Protein AF-A0A9P8T906-F1 (afdb_monomer_lite)

Sequence (192 aa):
MSSTDSYGRRTWDEAEYAERARRRQQQTNETADPSAKKNVRKFFESRREQLEKVDKFNSVTFVGSMNFKEASFFCDVCNRRFKDDLKFVEHLNSKEHLVNSGFSHESELQREVTLDQVKERLKQLKAKLDKPQENAPEVDFATGVQQMREKYEQEKQKKKAKKRKRQERQDPDVDEEDAEIKKLMGFGSFKK

Organism: NCBI:txid460523

Radius of gyration: 33.73 Å; chains: 1; bounding box: 72×44×91 Å

Structure (mmCIF, N/CA/C/O backbone):
data_AF-A0A9P8T906-F1
#
_entry.id   AF-A0A9P8T906-F1
#
loop_
_atom_site.group_PDB
_atom_site.id
_atom_site.type_symbol
_atom_site.label_atom_id
_atom_site.label_alt_id
_atom_site.label_comp_id
_atom_site.label_asym_id
_atom_site.label_entity_id
_atom_site.label_seq_id
_atom_site.pdbx_PDB_ins_code
_atom_site.Cartn_x
_atom_site.Cartn_y
_atom_site.Cartn_z
_atom_site.occupancy
_atom_site.B_iso_or_equiv
_atom_site.auth_seq_id
_atom_site.auth_comp_id
_atom_site.auth_asym_id
_atom_site.auth_atom_id
_atom_site.pdbx_PDB_model_num
ATOM 1 N N . MET A 1 1 ? 32.320 -29.496 -19.213 1.00 56.78 1 MET A N 1
ATOM 2 C CA . MET A 1 1 ? 33.424 -29.775 -18.253 1.00 56.78 1 MET A CA 1
ATOM 3 C C . MET A 1 1 ? 34.286 -28.528 -18.229 1.00 56.78 1 MET A C 1
ATOM 5 O O . MET A 1 1 ? 34.851 -28.202 -19.262 1.00 56.78 1 MET A O 1
ATOM 9 N N . SER A 1 2 ? 34.363 -27.812 -17.101 1.00 67.19 2 SER A N 1
ATOM 10 C CA . SER A 1 2 ? 35.109 -26.546 -17.022 1.00 67.19 2 SER A CA 1
ATOM 11 C C . SER A 1 2 ? 36.580 -26.753 -17.393 1.00 67.19 2 SER A C 1
ATOM 13 O O . SER A 1 2 ? 37.275 -27.505 -16.701 1.00 67.19 2 SER A O 1
ATOM 15 N N . SER A 1 3 ? 37.049 -26.102 -18.459 1.00 74.06 3 SER A N 1
ATOM 16 C CA . SER A 1 3 ? 38.470 -26.096 -18.805 1.00 74.06 3 SER A CA 1
ATOM 17 C C . SER A 1 3 ? 39.261 -25.268 -17.791 1.00 74.06 3 SER A C 1
ATOM 19 O O . SER A 1 3 ? 38.717 -24.400 -17.107 1.00 74.06 3 SER A O 1
ATOM 21 N N . THR A 1 4 ? 40.550 -25.547 -17.658 1.00 78.62 4 THR A N 1
ATOM 22 C CA . THR A 1 4 ? 41.442 -24.787 -16.778 1.00 78.62 4 THR A CA 1
ATOM 23 C C . THR A 1 4 ? 42.329 -23.908 -17.653 1.00 78.62 4 THR A C 1
ATOM 25 O O . THR A 1 4 ? 42.935 -24.412 -18.594 1.00 78.62 4 THR A O 1
ATOM 28 N N . ASP A 1 5 ? 42.380 -22.610 -17.364 1.00 78.69 5 ASP A N 1
ATOM 29 C CA . ASP A 1 5 ? 43.242 -21.642 -18.050 1.00 78.69 5 ASP A CA 1
ATOM 30 C C . ASP A 1 5 ? 44.733 -21.944 -17.794 1.00 78.69 5 ASP A C 1
ATOM 32 O O . ASP A 1 5 ? 45.074 -22.625 -16.821 1.00 78.69 5 ASP A O 1
ATOM 36 N N . SER A 1 6 ? 45.639 -21.380 -18.600 1.00 77.94 6 SER A N 1
ATOM 37 C CA . SER A 1 6 ? 47.102 -21.520 -18.461 1.00 77.94 6 SER A CA 1
ATOM 38 C C . SER A 1 6 ? 47.637 -21.142 -17.070 1.00 77.94 6 SER A C 1
ATOM 40 O O . SER A 1 6 ? 48.726 -21.567 -16.694 1.00 77.94 6 SER A O 1
ATOM 42 N N . TYR A 1 7 ? 46.864 -20.386 -16.286 1.00 79.88 7 TYR A N 1
ATOM 43 C CA . TYR A 1 7 ? 47.168 -19.990 -14.907 1.00 79.88 7 TYR A CA 1
ATOM 44 C C . TYR A 1 7 ? 46.501 -20.868 -13.829 1.00 79.88 7 TYR A C 1
ATOM 46 O O . TYR A 1 7 ? 46.450 -20.476 -12.663 1.00 79.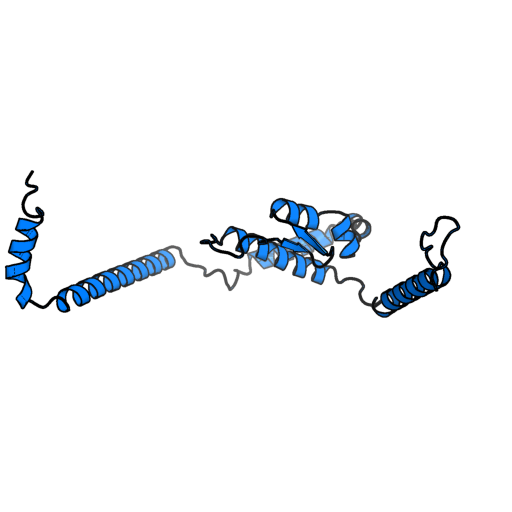88 7 TYR A O 1
ATOM 54 N N . GLY A 1 8 ? 45.941 -22.030 -14.184 1.00 80.75 8 GLY A N 1
ATOM 55 C CA . GLY A 1 8 ? 45.329 -22.957 -13.223 1.00 80.75 8 GLY A CA 1
ATOM 56 C C . GLY A 1 8 ? 43.941 -22.533 -12.719 1.00 80.75 8 GLY A C 1
ATOM 57 O O . GLY A 1 8 ? 43.409 -23.132 -11.783 1.00 80.75 8 GLY A O 1
ATOM 58 N N . ARG A 1 9 ? 43.334 -21.499 -13.313 1.00 85.31 9 ARG A N 1
ATOM 59 C CA . ARG A 1 9 ? 41.997 -21.009 -12.945 1.00 85.31 9 ARG A CA 1
ATOM 60 C C . ARG A 1 9 ? 40.933 -21.761 -13.737 1.00 85.31 9 ARG A C 1
ATOM 62 O O . ARG A 1 9 ? 41.060 -21.911 -14.947 1.00 85.31 9 ARG A O 1
ATOM 69 N N . ARG A 1 10 ? 39.867 -22.209 -13.069 1.00 82.12 10 ARG A N 1
ATOM 70 C CA . ARG A 1 10 ? 38.703 -22.792 -13.752 1.00 82.12 10 ARG A CA 1
ATOM 71 C C . ARG A 1 10 ? 38.020 -21.716 -14.591 1.00 82.12 10 ARG A C 1
ATOM 73 O O . ARG A 1 10 ? 37.634 -20.681 -14.047 1.00 82.12 10 ARG A O 1
ATOM 80 N N . THR A 1 11 ? 37.867 -21.967 -15.884 1.00 81.50 11 THR A N 1
ATOM 81 C CA . THR A 1 11 ? 37.081 -21.119 -16.777 1.00 81.50 11 THR A CA 1
ATOM 82 C C . THR A 1 11 ? 35.639 -21.607 -16.811 1.00 81.50 11 THR A C 1
ATOM 84 O O . THR A 1 11 ? 35.341 -22.789 -16.608 1.00 81.50 11 THR A O 1
ATOM 87 N N . TRP A 1 12 ? 34.720 -20.668 -17.005 1.00 82.00 12 TRP A N 1
ATOM 88 C CA . TRP A 1 12 ? 33.304 -20.980 -17.150 1.00 82.00 12 TRP A CA 1
ATOM 89 C C . TRP A 1 12 ? 33.077 -21.690 -18.488 1.00 82.00 12 TRP A C 1
ATOM 91 O O . TRP A 1 12 ? 33.660 -21.310 -19.499 1.00 82.00 12 TRP A O 1
ATOM 101 N N . ASP A 1 13 ? 32.242 -22.727 -18.484 1.00 85.50 13 ASP A N 1
ATOM 102 C CA . ASP A 1 13 ? 31.867 -23.464 -19.693 1.00 85.50 13 ASP A CA 1
ATOM 103 C C . ASP A 1 13 ? 30.714 -22.727 -20.395 1.00 85.50 13 ASP A C 1
ATOM 105 O O . ASP A 1 13 ? 29.555 -22.824 -19.990 1.00 85.50 13 ASP A O 1
ATOM 109 N N . GLU A 1 14 ? 31.026 -21.917 -21.407 1.00 83.19 14 GLU A N 1
ATOM 110 C CA . GLU A 1 14 ? 30.053 -21.028 -22.060 1.00 83.19 14 GLU A CA 1
ATOM 111 C C . GLU A 1 14 ? 28.824 -21.773 -22.601 1.00 83.19 14 GLU A C 1
ATOM 113 O O . GLU A 1 14 ? 27.707 -21.254 -22.520 1.00 83.19 14 GLU A O 1
ATOM 118 N N . ALA A 1 15 ? 29.000 -23.005 -23.089 1.00 86.38 15 ALA A N 1
ATOM 119 C CA . ALA A 1 15 ? 27.919 -23.816 -23.642 1.00 86.38 15 ALA A CA 1
ATOM 120 C C . ALA A 1 15 ? 26.927 -24.261 -22.555 1.00 86.38 15 ALA A C 1
ATOM 122 O O . ALA A 1 15 ? 25.715 -24.091 -22.712 1.00 86.38 15 ALA A O 1
ATOM 123 N N . GLU A 1 16 ? 27.434 -24.748 -21.419 1.00 87.00 16 GLU A N 1
ATOM 124 C CA . GLU A 1 16 ? 26.607 -25.158 -20.278 1.00 87.00 16 GLU A CA 1
ATOM 125 C C . GLU A 1 16 ? 25.825 -23.964 -19.704 1.00 87.00 16 GLU A C 1
ATOM 127 O O . GLU A 1 16 ? 24.635 -24.064 -19.386 1.00 87.00 16 GLU A O 1
ATOM 132 N N . TYR A 1 17 ? 26.468 -22.796 -19.605 1.00 84.69 17 TYR A N 1
ATOM 133 C CA . TYR A 1 17 ? 25.820 -21.586 -19.099 1.00 84.69 17 TYR A CA 1
ATOM 134 C C . TYR A 1 17 ? 24.792 -21.016 -20.076 1.00 84.69 17 TYR A C 1
ATOM 136 O O . TYR A 1 17 ? 23.729 -20.572 -19.630 1.00 84.69 17 TYR A O 1
ATOM 144 N N . ALA A 1 18 ? 25.053 -21.076 -21.384 1.00 89.50 18 ALA A N 1
ATOM 145 C CA . ALA A 1 18 ? 24.088 -20.691 -22.409 1.00 89.50 18 ALA A CA 1
ATOM 146 C C . ALA A 1 18 ? 22.846 -21.595 -22.380 1.00 89.50 18 ALA A C 1
ATOM 148 O O . ALA A 1 18 ? 21.715 -21.102 -22.422 1.00 89.50 18 ALA A O 1
ATOM 149 N N . GLU A 1 19 ? 23.027 -22.908 -22.235 1.00 89.62 19 G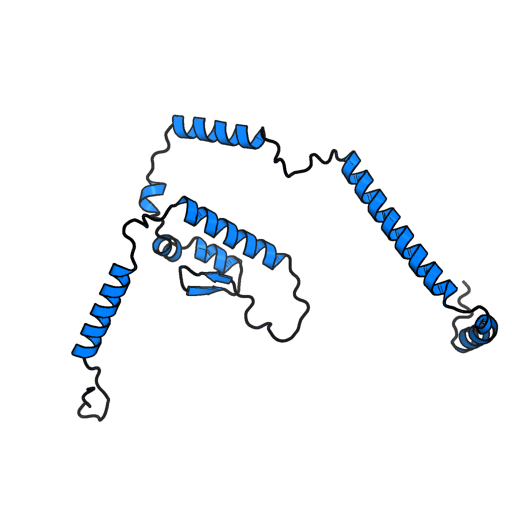LU A N 1
ATOM 150 C CA . GLU A 1 19 ? 21.922 -23.864 -22.145 1.00 89.62 19 GLU A CA 1
ATOM 151 C C . GLU A 1 19 ? 21.128 -23.694 -20.842 1.00 89.62 19 GLU A C 1
ATOM 153 O O . GLU A 1 19 ? 19.895 -23.637 -20.846 1.00 89.62 19 GLU A O 1
ATOM 158 N N . ARG A 1 20 ? 21.820 -23.477 -19.718 1.00 89.12 20 ARG A N 1
ATOM 159 C CA . ARG A 1 20 ? 21.186 -23.164 -18.432 1.00 89.12 20 ARG A CA 1
ATOM 160 C C . ARG A 1 20 ? 20.414 -21.844 -18.470 1.00 89.12 20 ARG A C 1
ATOM 162 O O . ARG A 1 20 ? 19.369 -21.742 -17.825 1.00 89.12 20 ARG A O 1
ATOM 169 N N . ALA A 1 21 ? 20.897 -20.843 -19.205 1.00 88.50 21 ALA A N 1
ATOM 170 C CA . ALA A 1 21 ? 20.190 -19.581 -19.410 1.00 88.50 21 ALA A CA 1
ATOM 171 C C . ALA A 1 21 ? 18.922 -19.778 -20.257 1.00 88.50 21 ALA A C 1
ATOM 173 O O . ALA A 1 21 ? 17.854 -19.312 -19.857 1.00 88.50 21 ALA A O 1
ATOM 174 N N . ARG A 1 22 ? 19.006 -20.539 -21.358 1.00 90.31 22 ARG A N 1
ATOM 175 C CA . ARG A 1 22 ? 17.846 -20.906 -22.192 1.00 90.31 22 ARG A CA 1
ATOM 176 C C . ARG A 1 22 ? 16.792 -21.676 -21.400 1.00 90.31 22 ARG A C 1
ATOM 178 O O . ARG A 1 22 ? 15.614 -21.345 -21.480 1.00 90.31 22 ARG A O 1
ATOM 185 N N . ARG A 1 23 ? 17.210 -22.635 -20.568 1.00 89.25 23 ARG A N 1
ATOM 186 C CA . ARG A 1 23 ? 16.302 -23.403 -19.704 1.00 89.25 23 ARG A CA 1
ATOM 187 C C . ARG A 1 23 ? 15.573 -22.514 -18.695 1.00 89.25 23 ARG A C 1
ATOM 189 O O . ARG A 1 23 ? 14.377 -22.689 -18.494 1.00 89.25 23 ARG A O 1
ATOM 196 N N . ARG A 1 24 ? 16.260 -21.535 -18.088 1.00 85.62 24 ARG A N 1
ATOM 197 C CA . ARG A 1 24 ? 15.603 -20.547 -17.211 1.00 85.62 24 ARG A CA 1
ATOM 198 C C . ARG A 1 24 ? 14.590 -19.703 -17.980 1.00 85.62 24 ARG A C 1
ATOM 200 O O . ARG A 1 24 ? 13.492 -19.518 -17.479 1.00 85.62 24 ARG A O 1
ATOM 207 N N . GLN A 1 25 ? 14.937 -19.236 -19.181 1.00 81.44 25 GLN A N 1
ATOM 208 C CA . GLN A 1 25 ? 14.026 -18.445 -20.017 1.00 81.44 25 GLN A CA 1
ATOM 209 C C . GLN A 1 25 ? 12.771 -19.231 -20.418 1.00 81.44 25 GLN A C 1
ATOM 211 O O . GLN A 1 25 ? 11.666 -18.698 -20.358 1.00 81.44 25 GLN A O 1
ATOM 216 N N . GLN A 1 26 ? 12.922 -20.504 -20.783 1.00 83.88 26 GLN A N 1
ATOM 217 C CA . GLN A 1 26 ? 11.792 -21.384 -21.087 1.00 83.88 26 GLN A CA 1
ATOM 218 C C . GLN A 1 26 ? 10.896 -21.577 -19.861 1.00 83.88 26 GLN A C 1
ATOM 220 O O . GLN A 1 26 ? 9.707 -21.301 -19.946 1.00 83.88 26 GLN A O 1
ATOM 225 N N . GLN A 1 27 ? 11.468 -21.895 -18.695 1.00 79.94 27 GLN A N 1
ATOM 226 C CA . GLN A 1 27 ? 10.701 -22.036 -17.450 1.00 79.94 27 GLN A CA 1
ATOM 227 C C . GLN A 1 27 ? 9.974 -20.748 -17.044 1.00 79.94 27 GLN A C 1
ATOM 229 O O . GLN A 1 27 ? 8.845 -20.801 -16.559 1.00 79.94 27 GLN A O 1
ATOM 234 N N . THR A 1 28 ? 10.583 -19.577 -17.251 1.00 72.94 28 THR A N 1
ATOM 235 C CA . THR A 1 28 ? 9.912 -18.298 -16.981 1.00 72.94 28 THR A CA 1
ATOM 236 C C . THR A 1 28 ? 8.787 -18.018 -17.969 1.00 72.94 28 THR A C 1
ATOM 238 O O . THR A 1 28 ? 7.774 -17.465 -17.567 1.00 72.94 28 THR A O 1
ATOM 241 N N . ASN A 1 29 ? 8.930 -18.417 -19.235 1.00 71.00 29 ASN A N 1
ATOM 242 C CA . ASN A 1 29 ? 7.883 -18.246 -20.244 1.00 71.00 29 ASN A CA 1
ATOM 243 C C . ASN A 1 29 ? 6.727 -19.238 -20.049 1.00 71.00 29 ASN A C 1
ATOM 245 O O . ASN A 1 29 ? 5.581 -18.880 -20.283 1.00 71.00 29 ASN A O 1
ATOM 249 N N . GLU A 1 30 ? 7.017 -20.459 -19.594 1.00 70.44 30 GLU A N 1
ATOM 250 C CA . GLU A 1 30 ? 6.021 -21.499 -19.304 1.00 70.44 30 GLU A CA 1
ATOM 251 C C . GLU A 1 30 ? 5.212 -21.204 -18.036 1.00 70.44 30 GLU A C 1
ATOM 253 O O . GLU A 1 30 ? 4.024 -21.499 -17.980 1.00 70.44 30 GLU A O 1
ATOM 258 N N . THR A 1 31 ? 5.838 -20.607 -17.018 1.00 62.88 31 THR A N 1
ATOM 259 C CA . THR A 1 31 ? 5.149 -20.192 -15.781 1.00 62.88 31 THR A CA 1
ATOM 260 C C . THR A 1 31 ? 4.500 -18.810 -15.886 1.00 62.88 31 THR A C 1
ATOM 262 O O . THR A 1 31 ? 3.668 -18.453 -15.050 1.00 62.88 31 THR A O 1
ATOM 265 N N . ALA A 1 32 ? 4.854 -18.017 -16.899 1.00 58.88 32 ALA A N 1
ATOM 266 C CA . ALA A 1 32 ? 4.215 -16.740 -17.175 1.00 58.88 32 ALA A CA 1
ATOM 267 C C . ALA A 1 32 ? 2.874 -16.963 -17.883 1.00 58.88 32 ALA A C 1
ATOM 269 O O . ALA A 1 32 ? 2.790 -16.927 -19.108 1.00 58.88 32 ALA A O 1
ATOM 270 N N . ASP A 1 33 ? 1.805 -17.140 -17.105 1.00 53.91 33 ASP A N 1
ATOM 271 C CA . ASP A 1 33 ? 0.438 -17.130 -17.625 1.00 53.91 33 ASP A CA 1
ATOM 272 C C . ASP A 1 33 ? 0.170 -15.828 -18.414 1.00 53.91 33 ASP A C 1
ATOM 274 O O . ASP A 1 33 ? 0.099 -14.747 -17.818 1.00 53.91 33 ASP A O 1
ATOM 278 N N . PRO A 1 34 ? -0.072 -15.877 -19.739 1.00 52.88 34 PRO A N 1
ATOM 279 C CA . PRO A 1 34 ? -0.371 -14.680 -20.533 1.00 52.88 34 PRO A CA 1
ATOM 280 C C . PRO A 1 34 ? -1.744 -14.073 -20.183 1.00 52.88 34 PRO A C 1
ATOM 282 O O . PRO A 1 34 ? -2.038 -12.924 -20.525 1.00 52.88 34 PRO A O 1
ATOM 285 N N . SER A 1 35 ? -2.591 -14.834 -19.475 1.00 48.12 35 SER A N 1
ATOM 286 C CA . SER A 1 35 ? -3.867 -14.382 -18.906 1.00 48.12 35 SER A CA 1
ATOM 287 C C . SER A 1 35 ? -3.703 -13.659 -17.564 1.00 48.12 35 SER A C 1
ATOM 289 O O . SER A 1 35 ? -4.607 -12.930 -17.148 1.00 48.12 35 SER A O 1
ATOM 291 N N . ALA A 1 36 ? -2.525 -13.726 -16.932 1.00 53.59 36 ALA A N 1
ATOM 292 C CA . ALA A 1 36 ? -2.160 -12.862 -15.815 1.00 53.59 36 ALA A CA 1
ATOM 293 C C . ALA A 1 36 ? -1.867 -11.430 -16.299 1.00 53.59 36 ALA A C 1
ATOM 295 O O . ALA A 1 36 ? -0.895 -10.797 -15.890 1.00 53.59 36 ALA A O 1
ATOM 296 N N . LYS A 1 37 ? -2.747 -10.872 -17.143 1.00 52.03 37 LYS A N 1
ATOM 297 C CA . LYS A 1 37 ? -3.000 -9.434 -17.191 1.00 52.03 37 LYS A CA 1
ATOM 298 C C . LYS A 1 37 ? -3.401 -9.055 -15.775 1.00 52.03 37 LYS A C 1
ATOM 300 O O . LYS A 1 37 ? -4.530 -9.274 -15.342 1.00 52.03 37 LYS A O 1
ATOM 305 N N . LYS A 1 38 ? -2.383 -8.648 -15.023 1.00 56.84 38 LYS A N 1
ATOM 306 C CA . LYS A 1 38 ? -2.383 -8.465 -13.579 1.00 56.84 38 LYS A CA 1
ATOM 307 C C . LYS A 1 38 ? -3.623 -7.679 -13.200 1.00 56.84 38 LYS A C 1
ATOM 309 O O . LYS A 1 38 ? -3.777 -6.516 -13.560 1.00 56.84 38 LYS A O 1
ATOM 314 N N . ASN A 1 39 ? -4.551 -8.365 -12.537 1.00 60.62 39 ASN A N 1
ATOM 315 C CA . ASN A 1 39 ? -5.777 -7.755 -12.062 1.00 60.62 39 ASN A CA 1
ATOM 316 C C . ASN A 1 39 ? -5.370 -6.624 -11.120 1.00 60.62 39 ASN A C 1
ATOM 318 O O . ASN A 1 39 ? -4.974 -6.877 -9.986 1.00 60.62 39 ASN A O 1
ATOM 322 N N . VAL A 1 40 ? -5.474 -5.384 -11.592 1.00 64.94 40 VAL A N 1
ATOM 323 C CA . VAL A 1 40 ? -5.142 -4.173 -10.831 1.00 64.94 40 VAL A CA 1
ATOM 324 C C . VAL A 1 40 ? -5.849 -4.181 -9.467 1.00 64.94 40 VAL A C 1
ATOM 326 O O . VAL A 1 40 ? -5.282 -3.787 -8.453 1.00 64.94 40 VAL A O 1
ATOM 329 N N . ARG A 1 41 ? -7.059 -4.755 -9.413 1.00 67.62 41 ARG A N 1
ATOM 330 C CA . ARG A 1 41 ? -7.809 -4.999 -8.171 1.00 67.62 41 ARG A CA 1
ATOM 331 C C . ARG A 1 41 ? -7.075 -5.906 -7.179 1.00 67.62 41 ARG A C 1
ATOM 333 O O . ARG A 1 41 ? -6.948 -5.521 -6.024 1.00 67.62 41 ARG A O 1
ATOM 340 N N . LYS A 1 42 ? -6.533 -7.042 -7.633 1.00 72.19 42 LYS A N 1
ATOM 341 C CA . LYS A 1 42 ? -5.776 -7.974 -6.779 1.00 72.19 42 LYS A CA 1
ATOM 342 C C . LYS A 1 42 ? -4.509 -7.324 -6.221 1.00 72.19 42 LYS A C 1
ATOM 344 O O . LYS A 1 42 ? -4.180 -7.548 -5.065 1.00 72.19 42 LYS A O 1
ATOM 349 N N . PHE A 1 43 ? -3.838 -6.476 -7.009 1.00 77.25 43 PHE A N 1
ATOM 350 C CA . PHE A 1 43 ? -2.693 -5.695 -6.525 1.00 77.25 43 PHE A CA 1
ATOM 351 C C . PHE A 1 43 ? -3.090 -4.720 -5.405 1.00 77.25 43 PHE A C 1
ATOM 353 O O . PHE A 1 43 ? -2.402 -4.616 -4.390 1.00 77.25 43 PHE A O 1
ATOM 360 N N . PHE A 1 44 ? -4.214 -4.014 -5.556 1.00 77.94 44 PHE A N 1
ATOM 361 C CA . PHE A 1 44 ? -4.700 -3.111 -4.512 1.00 77.94 44 PHE A CA 1
ATOM 362 C C . PHE A 1 44 ? -5.183 -3.850 -3.257 1.00 77.94 44 PHE A C 1
ATOM 364 O O . PHE A 1 44 ? -5.004 -3.331 -2.157 1.00 77.94 44 PHE A O 1
ATOM 371 N N . GLU A 1 45 ? -5.758 -5.044 -3.396 1.00 81.50 45 GLU A N 1
ATOM 372 C CA . GLU A 1 45 ? -6.132 -5.912 -2.270 1.00 81.50 45 GLU A CA 1
ATOM 373 C C . GLU A 1 45 ? -4.893 -6.387 -1.502 1.00 81.50 45 GLU A C 1
ATOM 375 O O . GLU A 1 45 ? -4.780 -6.106 -0.309 1.00 81.50 45 GLU A O 1
ATOM 380 N N . SER A 1 46 ? -3.904 -6.973 -2.187 1.00 81.06 46 SER A N 1
ATOM 381 C CA . SER A 1 46 ? -2.659 -7.423 -1.547 1.00 81.06 46 SER A CA 1
ATOM 382 C C . SER A 1 46 ? -1.912 -6.275 -0.868 1.00 81.06 46 SER A C 1
ATOM 384 O O . SER A 1 46 ? -1.330 -6.437 0.203 1.00 81.06 46 SER A O 1
ATOM 386 N N . ARG A 1 47 ? -1.951 -5.080 -1.470 1.00 84.06 47 ARG A N 1
ATOM 387 C CA . ARG A 1 47 ? -1.343 -3.879 -0.897 1.00 84.06 47 ARG A CA 1
ATOM 388 C C . ARG A 1 47 ? -2.048 -3.424 0.382 1.00 84.06 47 ARG A C 1
ATOM 390 O O . ARG A 1 47 ? -1.372 -3.010 1.319 1.00 84.06 47 ARG A O 1
ATOM 397 N N . ARG A 1 48 ? -3.382 -3.488 0.439 1.00 85.75 48 ARG A N 1
ATOM 398 C CA . ARG A 1 48 ? -4.140 -3.158 1.659 1.00 85.75 48 ARG A CA 1
ATOM 399 C C . ARG A 1 48 ? -3.777 -4.098 2.797 1.00 85.75 48 ARG A C 1
ATOM 401 O O . ARG A 1 48 ? -3.467 -3.624 3.882 1.00 85.75 48 ARG A O 1
ATOM 408 N N . GLU A 1 49 ? -3.717 -5.397 2.526 1.00 86.06 49 GLU A N 1
ATOM 409 C CA . GLU A 1 49 ? -3.304 -6.388 3.523 1.00 86.06 49 GLU A CA 1
ATOM 410 C C . GLU A 1 49 ? -1.879 -6.142 4.034 1.00 86.06 49 GLU A C 1
ATOM 412 O O . GLU A 1 49 ? -1.608 -6.293 5.223 1.00 86.06 49 GLU A O 1
ATOM 417 N N . GLN A 1 50 ? -0.951 -5.756 3.153 1.00 83.88 50 GLN A N 1
ATOM 418 C CA . GLN A 1 50 ? 0.415 -5.407 3.552 1.00 83.88 50 GLN A CA 1
ATOM 419 C C . GLN A 1 50 ? 0.460 -4.169 4.453 1.00 83.88 50 GLN A C 1
ATOM 421 O O . GLN A 1 50 ? 1.202 -4.174 5.432 1.00 83.88 50 GLN A O 1
ATOM 426 N N . LEU A 1 51 ? -0.346 -3.143 4.171 1.00 85.62 51 LEU A N 1
ATOM 427 C CA . LEU A 1 51 ? -0.434 -1.947 5.015 1.00 85.62 51 LEU A CA 1
ATOM 428 C C . LEU A 1 51 ? -1.086 -2.247 6.372 1.00 85.62 51 LEU A C 1
ATOM 430 O O . LEU A 1 51 ? -0.561 -1.836 7.400 1.00 85.62 51 LEU A O 1
ATOM 434 N N . GLU A 1 52 ? -2.148 -3.054 6.409 1.00 85.94 52 GLU A N 1
ATOM 435 C CA . GLU A 1 52 ? -2.753 -3.484 7.676 1.00 85.94 52 GLU A CA 1
ATOM 436 C C . GLU A 1 52 ? -1.778 -4.275 8.557 1.00 85.94 52 GLU A C 1
ATOM 438 O O . GLU A 1 52 ? -1.854 -4.211 9.784 1.00 85.94 52 GLU A O 1
ATOM 443 N N . LYS A 1 53 ? -0.865 -5.049 7.953 1.00 82.50 53 LYS A N 1
ATOM 444 C CA . LYS A 1 53 ? 0.202 -5.728 8.701 1.00 82.50 53 LYS A CA 1
ATOM 445 C C . LYS A 1 53 ? 1.123 -4.700 9.359 1.00 82.50 53 LYS A C 1
ATOM 447 O O . LYS A 1 53 ? 1.389 -4.844 10.547 1.00 82.50 53 LYS A O 1
ATOM 452 N N . VAL A 1 54 ? 1.556 -3.669 8.628 1.00 84.00 54 VAL A N 1
ATOM 453 C CA . VAL A 1 54 ? 2.397 -2.574 9.156 1.00 84.00 54 VAL A CA 1
ATOM 454 C C . VAL A 1 54 ? 1.727 -1.892 10.355 1.00 84.00 54 VAL A C 1
ATOM 456 O O . VAL A 1 54 ? 2.339 -1.772 11.415 1.00 84.00 54 VAL A O 1
ATOM 459 N N . ASP A 1 55 ? 0.441 -1.556 10.249 1.00 83.62 55 ASP A N 1
ATOM 460 C CA . ASP A 1 55 ? -0.305 -0.925 11.348 1.00 83.62 55 ASP A CA 1
ATOM 461 C C . ASP A 1 55 ? -0.396 -1.827 12.589 1.00 83.62 55 ASP A C 1
ATOM 463 O O . ASP A 1 55 ? -0.205 -1.377 13.722 1.00 83.62 55 ASP A O 1
ATOM 467 N N . LYS A 1 56 ? -0.632 -3.131 12.387 1.00 80.25 56 LYS A N 1
ATOM 468 C CA . LYS A 1 56 ? -0.663 -4.116 13.479 1.00 80.25 56 LYS A CA 1
ATOM 469 C C . LYS A 1 56 ? 0.704 -4.252 14.149 1.00 80.25 56 LYS A C 1
ATOM 471 O O . LYS A 1 56 ? 0.753 -4.301 15.377 1.00 80.25 56 LYS A O 1
ATOM 476 N N . PHE A 1 57 ? 1.798 -4.268 13.386 1.00 74.88 57 PHE A N 1
ATOM 477 C CA . PHE A 1 57 ? 3.154 -4.367 13.938 1.00 74.88 57 PHE A CA 1
ATOM 478 C C . PHE A 1 57 ? 3.523 -3.168 14.822 1.00 74.88 57 PHE A C 1
ATOM 480 O O . PHE A 1 57 ? 4.132 -3.377 15.869 1.00 74.88 57 PHE A O 1
ATOM 487 N N . ASN A 1 58 ? 3.070 -1.953 14.493 1.00 70.12 58 ASN A N 1
ATOM 488 C CA . ASN A 1 58 ? 3.290 -0.764 15.330 1.00 70.12 58 ASN A CA 1
ATOM 489 C C . ASN A 1 58 ? 2.565 -0.813 16.685 1.00 70.12 58 ASN A C 1
ATOM 491 O O . ASN A 1 58 ? 3.004 -0.191 17.651 1.00 70.12 58 ASN A O 1
ATOM 495 N N . SER A 1 59 ? 1.460 -1.557 16.777 1.00 69.81 59 SER A N 1
ATOM 496 C CA . SER A 1 59 ? 0.673 -1.686 18.013 1.00 69.81 59 SER A CA 1
ATOM 497 C C . SER A 1 59 ? 1.210 -2.736 18.996 1.00 69.81 59 SER A C 1
ATOM 499 O O . SER A 1 59 ? 0.832 -2.735 20.169 1.00 69.81 59 SER A O 1
ATOM 501 N N . VAL A 1 60 ? 2.086 -3.639 18.543 1.00 67.44 60 VAL A N 1
ATOM 502 C CA . VAL A 1 60 ? 2.587 -4.755 19.352 1.00 67.44 60 VAL A CA 1
ATOM 503 C C . VAL A 1 60 ? 3.903 -4.359 20.016 1.00 67.44 60 VAL A C 1
ATOM 505 O O . VAL A 1 60 ? 4.950 -4.277 19.379 1.00 67.44 60 VAL A O 1
ATOM 508 N N . THR A 1 61 ? 3.871 -4.158 21.333 1.00 63.06 61 THR A N 1
ATOM 509 C CA . THR A 1 61 ? 5.087 -4.009 22.135 1.00 63.06 61 THR A CA 1
ATOM 510 C C . THR A 1 61 ? 5.693 -5.386 22.402 1.00 63.06 61 THR A C 1
ATOM 512 O O . THR A 1 61 ? 5.134 -6.221 23.114 1.00 63.06 61 THR A O 1
ATOM 515 N N . PHE A 1 62 ? 6.854 -5.655 21.808 1.00 62.91 62 PHE A N 1
ATOM 516 C CA . PHE A 1 62 ? 7.561 -6.915 22.022 1.00 62.91 62 PHE A CA 1
ATOM 517 C C . PHE A 1 62 ? 8.212 -6.934 23.414 1.00 62.91 62 PHE A C 1
ATOM 519 O O . PHE A 1 62 ? 9.195 -6.237 23.664 1.00 62.91 62 PHE A O 1
ATOM 526 N N . VAL A 1 63 ? 7.681 -7.755 24.324 1.00 60.22 63 VAL A N 1
ATOM 527 C CA . VAL A 1 63 ? 8.328 -8.089 25.604 1.00 60.22 63 VAL A CA 1
ATOM 528 C C . VAL A 1 63 ? 9.382 -9.165 25.319 1.00 60.22 63 VAL A C 1
ATOM 530 O O . VAL A 1 63 ? 9.065 -10.225 24.787 1.00 60.22 63 VAL A O 1
ATOM 533 N N . GLY A 1 64 ? 10.654 -8.842 25.561 1.00 63.53 64 GLY A N 1
ATOM 534 C CA . GLY A 1 64 ? 11.803 -9.535 24.971 1.00 63.53 64 GLY A CA 1
ATOM 535 C C . GLY A 1 64 ? 11.958 -11.024 25.307 1.00 63.53 64 GLY A C 1
ATOM 536 O O . GLY A 1 64 ? 11.627 -11.461 26.402 1.00 63.53 64 GLY A O 1
ATOM 537 N N . SER A 1 65 ? 12.535 -11.784 24.366 1.00 55.03 65 SER A N 1
ATOM 538 C CA . SER A 1 65 ? 13.810 -12.515 24.517 1.00 55.03 65 SER A CA 1
ATOM 539 C C . SER A 1 65 ? 14.009 -13.513 23.352 1.00 55.03 65 SER A C 1
ATOM 541 O O . SER A 1 65 ? 13.147 -14.330 23.052 1.00 55.03 65 SER A O 1
ATOM 543 N N . MET A 1 66 ? 15.185 -13.438 22.717 1.00 46.94 66 MET A N 1
ATOM 544 C CA . MET A 1 66 ? 15.881 -14.479 21.924 1.00 46.94 66 MET A CA 1
ATOM 545 C C . MET A 1 66 ? 15.614 -14.663 20.415 1.00 46.94 66 MET A C 1
ATOM 547 O O . MET A 1 66 ? 16.516 -15.168 19.757 1.00 46.94 66 MET A O 1
ATOM 551 N N . ASN A 1 67 ? 14.536 -14.146 19.809 1.00 52.12 67 ASN A N 1
ATOM 552 C CA . ASN A 1 67 ? 14.375 -14.137 18.328 1.00 52.12 67 ASN A CA 1
ATOM 553 C C . ASN A 1 67 ? 14.309 -12.724 17.716 1.00 52.12 67 ASN A C 1
ATOM 555 O O . ASN A 1 67 ? 13.805 -12.512 16.618 1.00 52.12 67 ASN A O 1
ATOM 559 N N . PHE A 1 68 ? 14.858 -11.741 18.426 1.00 47.91 68 PHE A N 1
ATOM 560 C CA . PHE A 1 68 ? 14.783 -10.306 18.120 1.00 47.91 68 PHE A CA 1
ATOM 561 C C . PHE A 1 68 ? 15.502 -9.868 16.822 1.00 47.91 68 PHE A C 1
ATOM 563 O O . PHE A 1 68 ? 15.533 -8.684 16.500 1.00 47.91 68 PHE A O 1
ATOM 570 N N . LYS A 1 69 ? 16.119 -10.785 16.065 1.00 51.19 69 LYS A N 1
ATOM 571 C CA . LYS A 1 69 ? 16.926 -10.413 14.895 1.00 51.19 69 LYS A CA 1
ATOM 572 C C . LYS A 1 69 ? 16.123 -10.022 13.654 1.00 51.19 69 LYS A C 1
ATOM 574 O O . LYS A 1 69 ? 16.685 -9.291 12.850 1.00 51.19 69 LYS A O 1
ATOM 579 N N . GLU A 1 70 ? 14.865 -10.423 13.468 1.00 58.03 70 GLU A N 1
ATOM 580 C CA . GLU A 1 70 ? 14.195 -10.171 12.175 1.00 58.03 70 GLU A CA 1
ATOM 581 C C . GLU A 1 70 ? 12.677 -9.944 12.274 1.00 58.03 70 GLU A C 1
ATOM 583 O O . GLU A 1 70 ? 11.909 -10.531 11.516 1.00 58.03 70 GLU A O 1
ATOM 588 N N . ALA A 1 71 ? 12.213 -9.040 13.144 1.00 65.44 71 ALA A N 1
ATOM 589 C CA . ALA A 1 71 ? 10.950 -8.355 12.846 1.00 65.44 71 ALA A CA 1
ATOM 590 C C . ALA A 1 71 ? 11.214 -7.447 11.633 1.00 65.44 71 ALA A C 1
ATOM 592 O O . ALA A 1 71 ? 11.665 -6.315 11.769 1.00 65.44 71 ALA A O 1
ATOM 593 N N . SER A 1 72 ? 11.086 -8.016 10.437 1.00 77.31 72 SER A N 1
ATOM 594 C CA . SER A 1 72 ? 11.362 -7.349 9.169 1.00 77.31 72 SER A CA 1
ATOM 595 C C . SER A 1 72 ? 10.170 -7.524 8.241 1.00 77.31 72 SER A C 1
ATOM 597 O O . SER A 1 72 ? 9.595 -8.609 8.149 1.00 77.31 72 SER A O 1
ATOM 599 N N . PHE A 1 73 ? 9.788 -6.455 7.552 1.00 85.38 73 PHE A N 1
ATOM 600 C CA . PHE A 1 73 ? 8.775 -6.508 6.511 1.00 85.38 73 PHE A CA 1
ATOM 601 C C . PHE A 1 73 ? 9.369 -7.183 5.286 1.00 85.38 73 PHE A C 1
ATOM 603 O O . PHE A 1 73 ? 10.412 -6.766 4.778 1.00 85.38 73 PHE A O 1
ATOM 610 N N . PHE A 1 74 ? 8.706 -8.224 4.801 1.00 87.38 74 PHE A N 1
ATOM 611 C CA . PHE A 1 74 ? 9.106 -8.924 3.592 1.00 87.38 74 PHE A CA 1
ATOM 612 C C . PHE A 1 74 ? 8.188 -8.549 2.432 1.00 87.38 74 PHE A C 1
ATOM 614 O O . PHE A 1 74 ? 6.965 -8.529 2.570 1.00 87.38 74 PHE A O 1
ATOM 621 N N . CYS A 1 75 ? 8.790 -8.243 1.286 1.00 87.62 75 CYS A N 1
ATOM 622 C CA . CYS A 1 75 ? 8.077 -8.013 0.038 1.00 87.62 75 CYS A CA 1
ATOM 623 C C . CYS A 1 75 ? 8.222 -9.235 -0.876 1.00 87.62 75 CYS A C 1
ATOM 625 O O . CYS A 1 75 ? 9.300 -9.444 -1.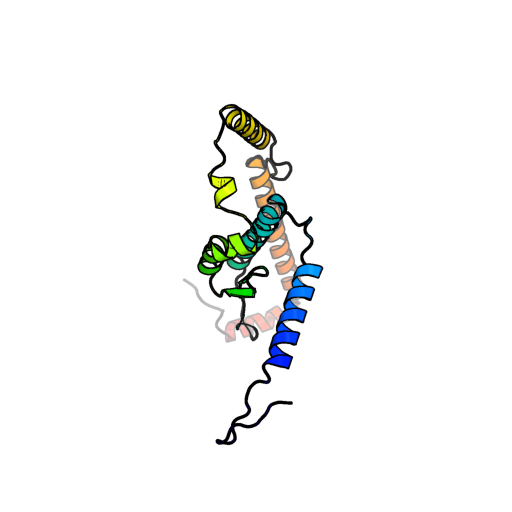432 1.00 87.62 75 CYS A O 1
ATOM 627 N N . ASP A 1 76 ? 7.135 -9.983 -1.089 1.00 85.31 76 ASP A N 1
ATOM 628 C CA . ASP A 1 76 ? 7.117 -11.191 -1.937 1.00 85.31 76 ASP A CA 1
ATOM 629 C C . ASP A 1 76 ? 7.416 -10.891 -3.415 1.00 85.31 76 ASP A C 1
ATOM 631 O O . ASP A 1 76 ? 7.979 -11.707 -4.137 1.00 85.31 76 ASP A O 1
ATOM 635 N N . VAL A 1 77 ? 7.066 -9.688 -3.878 1.00 84.12 77 VAL A N 1
ATOM 636 C CA . VAL A 1 77 ? 7.233 -9.277 -5.282 1.00 84.12 77 VAL A CA 1
ATOM 637 C C . VAL A 1 77 ? 8.700 -8.993 -5.618 1.00 84.12 77 VAL A C 1
ATOM 639 O O . VAL A 1 77 ? 9.158 -9.260 -6.727 1.00 84.12 77 VAL A O 1
ATOM 642 N N . CYS A 1 78 ? 9.441 -8.417 -4.670 1.00 85.06 78 CYS A N 1
ATOM 643 C CA . CYS A 1 78 ? 10.822 -7.982 -4.880 1.00 85.06 78 CYS A CA 1
ATOM 644 C C . CYS A 1 78 ? 11.846 -8.844 -4.131 1.00 85.06 78 CYS A C 1
ATOM 646 O O . CYS A 1 78 ? 13.042 -8.637 -4.319 1.00 85.06 78 CYS A O 1
ATOM 648 N N . ASN A 1 79 ? 11.399 -9.787 -3.295 1.00 86.38 79 ASN A N 1
ATOM 649 C CA . ASN A 1 79 ? 12.229 -10.631 -2.433 1.00 86.38 79 ASN A CA 1
ATOM 650 C C . ASN A 1 79 ? 13.213 -9.828 -1.558 1.00 86.38 79 ASN A C 1
ATOM 652 O O . ASN A 1 79 ? 14.369 -10.213 -1.380 1.00 86.38 79 ASN A O 1
ATOM 656 N N . ARG A 1 80 ? 12.764 -8.687 -1.016 1.00 86.38 80 ARG A N 1
ATOM 657 C CA . ARG A 1 80 ? 13.562 -7.800 -0.146 1.00 86.38 80 ARG A CA 1
ATOM 658 C C . ARG A 1 80 ? 12.963 -7.749 1.261 1.00 86.38 80 ARG A C 1
ATOM 660 O O . ARG A 1 80 ? 11.742 -7.734 1.413 1.00 86.38 80 ARG A O 1
ATOM 667 N N . ARG A 1 81 ? 13.835 -7.709 2.275 1.00 88.44 81 ARG A N 1
ATOM 668 C CA . ARG A 1 81 ? 13.481 -7.515 3.690 1.00 88.44 81 ARG A CA 1
ATOM 669 C C . ARG A 1 81 ? 13.798 -6.085 4.116 1.00 88.44 81 ARG A C 1
ATOM 671 O O . ARG A 1 81 ? 14.884 -5.588 3.827 1.00 88.44 81 ARG A O 1
ATOM 678 N N . PHE A 1 82 ? 12.872 -5.451 4.824 1.00 87.88 82 PHE A N 1
ATOM 679 C CA . PHE A 1 82 ? 12.998 -4.098 5.357 1.00 87.88 82 PHE A CA 1
ATOM 680 C C . PHE A 1 82 ? 12.867 -4.132 6.871 1.00 87.88 82 PHE A C 1
ATOM 682 O O . PHE A 1 82 ? 11.985 -4.790 7.408 1.00 87.88 82 PHE A O 1
ATOM 689 N N . LYS A 1 83 ? 13.758 -3.426 7.561 1.00 84.56 83 LYS A N 1
ATOM 690 C CA . LYS A 1 83 ? 13.739 -3.337 9.024 1.00 84.56 83 LYS A CA 1
ATOM 691 C C . LYS A 1 83 ? 12.802 -2.240 9.537 1.00 84.56 83 LYS A C 1
ATOM 693 O O . LYS A 1 83 ? 12.261 -2.374 10.622 1.00 84.56 83 LYS A O 1
ATOM 698 N N . ASP A 1 84 ? 12.625 -1.190 8.736 1.00 86.19 84 ASP A N 1
ATOM 699 C CA . ASP A 1 84 ? 11.842 -0.007 9.087 1.00 86.19 84 ASP A CA 1
ATOM 700 C C . ASP A 1 84 ? 10.556 0.042 8.250 1.00 86.19 84 ASP A C 1
ATOM 702 O O . ASP A 1 84 ? 10.595 -0.162 7.031 1.00 86.19 84 ASP A O 1
ATOM 706 N N . ASP A 1 85 ? 9.441 0.388 8.889 1.00 86.75 85 ASP A N 1
ATOM 707 C CA . ASP A 1 85 ? 8.110 0.524 8.288 1.00 86.75 85 ASP A CA 1
ATOM 708 C C . ASP A 1 85 ? 8.093 1.562 7.161 1.00 86.75 85 ASP A C 1
ATOM 710 O O . ASP A 1 85 ? 7.589 1.310 6.067 1.00 86.75 85 ASP A O 1
ATOM 714 N N . LEU A 1 86 ? 8.704 2.727 7.404 1.00 88.81 86 LEU A N 1
ATOM 715 C CA . LEU A 1 86 ? 8.752 3.826 6.435 1.00 88.81 86 LEU A CA 1
ATOM 716 C C . LEU A 1 86 ? 9.459 3.398 5.147 1.00 88.81 86 LEU A C 1
ATOM 718 O O . LEU A 1 86 ? 8.937 3.607 4.054 1.00 88.81 86 LEU A O 1
ATOM 722 N N . LYS A 1 87 ? 10.597 2.707 5.274 1.00 89.62 87 LYS A N 1
ATOM 723 C CA . LYS A 1 87 ? 11.348 2.197 4.118 1.00 89.62 87 LYS A CA 1
ATOM 724 C C . LYS A 1 87 ? 10.565 1.129 3.357 1.00 89.62 87 LYS A C 1
ATOM 726 O O . LYS A 1 87 ? 10.678 1.043 2.136 1.00 89.62 87 LYS A O 1
A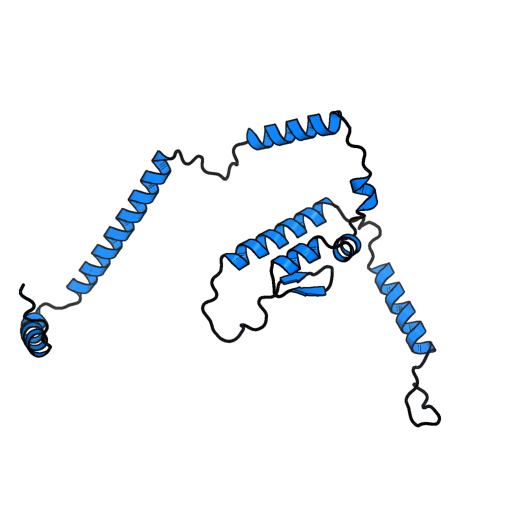TOM 731 N N . PHE A 1 88 ? 9.768 0.321 4.055 1.00 90.44 88 PHE A N 1
ATOM 732 C CA . PHE A 1 88 ? 8.889 -0.653 3.416 1.00 90.44 88 PHE A CA 1
ATOM 733 C C . PHE A 1 88 ? 7.772 0.032 2.614 1.00 90.44 88 PHE A C 1
ATOM 735 O O . PHE A 1 88 ? 7.545 -0.322 1.458 1.00 90.44 88 PHE A O 1
ATOM 742 N N . VAL A 1 89 ? 7.124 1.060 3.169 1.00 89.19 89 VAL A N 1
ATOM 743 C CA . VAL A 1 89 ? 6.076 1.825 2.468 1.00 89.19 89 VAL A CA 1
ATOM 744 C C . VAL A 1 89 ? 6.644 2.603 1.274 1.00 89.19 89 VAL A C 1
ATOM 746 O O . VAL A 1 89 ? 6.045 2.599 0.196 1.00 89.19 89 VAL A O 1
ATOM 749 N N . GLU A 1 90 ? 7.821 3.214 1.419 1.00 90.62 90 GLU A N 1
ATOM 750 C CA . GLU A 1 90 ? 8.548 3.842 0.309 1.00 90.62 90 GLU A CA 1
ATOM 751 C C . GLU A 1 90 ? 8.875 2.829 -0.793 1.00 90.62 90 GLU A C 1
ATOM 753 O O . GLU A 1 90 ? 8.660 3.102 -1.976 1.00 90.62 90 GLU A O 1
ATOM 758 N N . HIS A 1 91 ? 9.309 1.620 -0.425 1.00 90.69 91 HIS A N 1
ATOM 759 C CA . HIS A 1 91 ? 9.536 0.547 -1.384 1.00 90.69 91 HIS A CA 1
ATOM 760 C C . HIS A 1 91 ? 8.255 0.143 -2.125 1.00 90.69 91 HIS A C 1
ATOM 762 O O . HIS A 1 91 ? 8.295 0.015 -3.348 1.00 90.69 91 HIS A O 1
ATOM 768 N N . LEU A 1 92 ? 7.114 0.010 -1.441 1.00 88.56 92 LEU A N 1
ATOM 769 C CA . LEU A 1 92 ? 5.826 -0.283 -2.088 1.00 88.56 92 LEU A CA 1
ATOM 770 C C . LEU A 1 92 ? 5.406 0.807 -3.090 1.00 88.56 92 LEU A C 1
ATOM 772 O O . LEU A 1 92 ? 4.662 0.529 -4.033 1.00 88.56 92 LEU A O 1
ATOM 776 N N . ASN A 1 93 ? 5.853 2.050 -2.893 1.00 87.94 93 ASN A N 1
ATOM 777 C CA . ASN A 1 93 ? 5.630 3.173 -3.810 1.00 87.94 93 ASN A CA 1
ATOM 778 C C . ASN A 1 93 ? 6.690 3.292 -4.912 1.00 87.94 93 ASN A C 1
ATOM 780 O O . ASN A 1 93 ? 6.497 4.038 -5.871 1.00 87.94 93 ASN A O 1
ATOM 784 N N . SER A 1 94 ? 7.812 2.584 -4.789 1.00 88.06 94 SER A N 1
ATOM 785 C CA . SER A 1 94 ? 8.913 2.690 -5.740 1.00 88.06 94 SER A CA 1
ATOM 786 C C . SER A 1 94 ? 8.527 2.154 -7.122 1.00 88.06 94 SER A C 1
ATOM 788 O O . SER A 1 94 ? 7.794 1.170 -7.257 1.00 88.06 94 SER A O 1
ATOM 790 N N . LYS A 1 95 ? 9.080 2.774 -8.173 1.00 84.56 95 LYS A N 1
ATOM 791 C CA . LYS A 1 95 ? 8.858 2.359 -9.568 1.00 84.56 95 LYS A CA 1
ATOM 792 C C . LYS A 1 95 ? 9.252 0.897 -9.798 1.00 84.56 95 LYS A C 1
ATOM 794 O O . LYS A 1 95 ? 8.551 0.191 -10.512 1.00 84.56 95 LYS A O 1
ATOM 799 N N . GLU A 1 96 ? 10.330 0.434 -9.163 1.00 85.81 96 GLU A N 1
ATOM 800 C CA . GLU A 1 96 ? 10.781 -0.963 -9.238 1.00 85.81 96 GLU A CA 1
ATOM 801 C C . GLU A 1 96 ? 9.696 -1.937 -8.764 1.00 85.81 96 GLU A C 1
ATOM 803 O O . GLU A 1 96 ? 9.388 -2.913 -9.447 1.00 85.81 96 GLU A O 1
ATOM 808 N N . HIS A 1 97 ? 9.079 -1.652 -7.613 1.00 86.69 97 HIS A N 1
ATOM 809 C CA . HIS A 1 97 ? 8.033 -2.503 -7.058 1.00 86.69 97 HIS A CA 1
ATOM 810 C C . HIS A 1 97 ? 6.778 -2.509 -7.936 1.00 86.69 97 HIS A C 1
ATOM 812 O O . HIS A 1 97 ? 6.241 -3.578 -8.219 1.00 86.69 97 HIS A O 1
ATOM 818 N N . LEU A 1 98 ? 6.341 -1.337 -8.408 1.00 83.06 98 LEU A N 1
ATOM 819 C CA . LEU A 1 98 ? 5.154 -1.194 -9.259 1.00 83.06 98 LEU A CA 1
ATOM 820 C C . LEU A 1 98 ? 5.310 -1.901 -10.613 1.00 83.06 98 LEU A C 1
ATOM 822 O O . LEU A 1 98 ? 4.381 -2.540 -11.102 1.00 83.06 98 LEU A O 1
ATOM 826 N N . VAL A 1 99 ? 6.501 -1.840 -11.211 1.00 82.50 99 VAL A N 1
ATOM 827 C CA . VAL A 1 99 ? 6.791 -2.547 -12.466 1.00 82.50 99 VAL A CA 1
ATOM 828 C C . VAL A 1 99 ? 6.797 -4.061 -12.249 1.00 82.50 99 VAL A C 1
ATOM 830 O O . VAL A 1 99 ? 6.188 -4.796 -13.028 1.00 82.50 99 VAL A O 1
ATOM 833 N N . ASN A 1 100 ? 7.400 -4.545 -11.160 1.00 81.25 100 ASN A N 1
ATOM 834 C CA . ASN A 1 100 ? 7.422 -5.977 -10.851 1.00 81.25 100 ASN A CA 1
ATOM 835 C C . ASN A 1 100 ? 6.022 -6.508 -10.511 1.00 81.25 100 ASN A C 1
ATOM 837 O O . ASN A 1 100 ? 5.612 -7.561 -11.011 1.00 81.25 100 ASN A O 1
ATOM 841 N N . SER A 1 101 ? 5.227 -5.736 -9.766 1.00 79.56 101 SER A N 1
ATOM 842 C CA . SER A 1 101 ? 3.812 -6.034 -9.526 1.00 79.56 101 SER A CA 1
ATOM 843 C C . SER A 1 101 ? 2.951 -5.896 -10.786 1.00 79.56 101 SER A C 1
ATOM 845 O O . SER A 1 101 ? 1.805 -6.332 -10.783 1.00 79.56 101 SER A O 1
ATOM 847 N N . GLY A 1 102 ? 3.545 -5.373 -11.873 1.00 73.69 102 GLY A N 1
ATOM 848 C CA . GLY A 1 102 ? 3.025 -5.122 -13.223 1.00 73.69 102 GLY A CA 1
ATOM 849 C C . GLY A 1 102 ? 1.845 -4.181 -13.280 1.00 73.69 102 GLY A C 1
ATOM 850 O O . GLY A 1 102 ? 0.962 -4.325 -14.123 1.00 73.69 102 GLY A O 1
ATOM 851 N N . PHE A 1 103 ? 1.893 -3.192 -12.403 1.00 69.38 103 PHE A N 1
ATOM 852 C CA . PHE A 1 103 ? 1.195 -1.946 -12.586 1.00 69.38 103 PHE A CA 1
ATOM 853 C C . PHE A 1 103 ? 2.002 -1.077 -13.562 1.00 69.38 103 PHE A C 1
ATOM 855 O O . PHE A 1 103 ? 3.053 -0.529 -13.223 1.00 69.38 103 PHE A O 1
ATOM 862 N N . SER A 1 104 ? 1.539 -0.948 -14.805 1.00 62.22 104 SER A N 1
ATOM 863 C CA . SER A 1 104 ? 2.097 0.029 -15.742 1.00 62.22 104 SER A CA 1
ATOM 864 C C . SER A 1 104 ? 1.604 1.423 -15.351 1.00 62.22 104 SER A C 1
ATOM 866 O O . SER A 1 104 ? 0.518 1.841 -15.742 1.00 62.22 104 SER A O 1
ATOM 868 N N . HIS A 1 105 ? 2.408 2.133 -14.561 1.00 57.97 105 HIS A N 1
ATOM 869 C CA . HIS A 1 105 ? 2.123 3.482 -14.054 1.00 57.97 105 HIS A CA 1
ATOM 870 C C . HIS A 1 105 ? 1.738 4.489 -15.157 1.00 57.97 105 HIS A C 1
ATOM 872 O O . HIS A 1 105 ? 0.960 5.409 -14.927 1.00 57.97 105 HIS A O 1
ATOM 878 N N . GLU A 1 106 ? 2.254 4.292 -16.369 1.00 55.69 106 GLU A N 1
ATOM 879 C CA . GLU A 1 106 ? 2.064 5.184 -17.513 1.00 55.69 106 GLU A CA 1
ATOM 880 C C . GLU A 1 106 ? 0.641 5.127 -18.091 1.00 55.69 106 GLU A C 1
ATOM 882 O O . GLU A 1 106 ? 0.022 6.165 -18.302 1.00 55.69 106 GLU A O 1
ATOM 887 N N . SER A 1 107 ? 0.062 3.933 -18.247 1.00 56.25 107 SER A N 1
ATOM 888 C CA . SER A 1 107 ? -1.258 3.769 -18.876 1.00 56.25 107 SER A CA 1
ATOM 889 C C . SER A 1 107 ? -2.438 4.105 -17.962 1.00 56.25 107 SER A C 1
ATOM 891 O O . SER A 1 107 ? -3.543 4.316 -18.456 1.00 56.25 107 SER A O 1
ATOM 893 N N . GLU A 1 108 ? -2.239 4.141 -16.640 1.00 59.66 108 GLU A N 1
ATOM 894 C CA . GLU A 1 108 ? -3.287 4.526 -15.686 1.00 59.66 108 GLU A CA 1
ATOM 895 C C . GLU A 1 108 ? -3.291 6.029 -15.397 1.00 59.66 108 GLU A C 1
ATOM 897 O O . GLU A 1 108 ? -4.367 6.614 -15.297 1.00 59.66 108 GLU A O 1
ATOM 902 N N . LEU A 1 109 ? -2.116 6.665 -15.308 1.00 57.94 109 LEU A N 1
ATOM 903 C CA . LEU A 1 109 ? -2.012 8.114 -15.097 1.00 57.94 109 LEU A CA 1
ATOM 904 C C . LEU A 1 109 ? -2.400 8.934 -16.327 1.00 57.94 109 LEU A C 1
ATOM 906 O O . LEU A 1 109 ? -2.831 10.073 -16.185 1.00 57.94 109 LEU A O 1
ATOM 910 N N . GLN A 1 110 ? -2.266 8.359 -17.522 1.00 57.19 110 GLN A N 1
ATOM 911 C CA . GLN A 1 110 ? -2.677 8.993 -18.775 1.00 57.19 110 GLN A CA 1
ATOM 912 C C . GLN A 1 110 ? -4.164 8.786 -19.101 1.00 57.19 110 GLN A C 1
ATOM 914 O O . GLN A 1 110 ? -4.618 9.210 -20.161 1.00 57.19 110 GLN A O 1
ATOM 919 N N . ARG A 1 111 ? -4.949 8.140 -18.223 1.00 66.94 111 ARG A N 1
ATOM 920 C CA . ARG A 1 111 ? -6.401 8.059 -18.424 1.00 66.94 111 ARG A CA 1
ATOM 921 C C . ARG A 1 111 ? -7.009 9.432 -18.171 1.00 66.94 111 ARG A C 1
ATOM 923 O O . ARG A 1 111 ? -7.032 9.909 -17.039 1.00 66.94 111 ARG A O 1
ATOM 930 N N . GLU A 1 112 ? -7.523 10.048 -19.226 1.00 75.19 112 GLU A N 1
ATOM 931 C CA . GLU A 1 112 ? -8.286 11.287 -19.124 1.00 75.19 112 GLU A CA 1
ATOM 932 C C . GLU A 1 112 ? -9.518 11.072 -18.234 1.00 75.19 112 GLU A C 1
ATOM 934 O O . GLU A 1 112 ? -10.325 10.161 -18.451 1.00 75.19 112 GLU A O 1
ATOM 939 N N . VAL A 1 113 ? -9.651 11.906 -17.202 1.00 79.62 113 VAL A N 1
ATOM 940 C CA . VAL A 1 113 ? -10.785 11.853 -16.277 1.00 79.62 113 VAL A CA 1
ATOM 941 C C . VAL A 1 113 ? -11.952 12.604 -16.906 1.00 79.62 113 VAL A C 1
ATOM 943 O O . VAL A 1 113 ? -11.899 13.818 -17.090 1.00 79.62 113 VAL A O 1
ATOM 946 N N . THR A 1 114 ? -13.028 11.888 -17.222 1.00 90.12 114 THR A N 1
ATOM 947 C CA . THR A 1 114 ? -14.241 12.483 -17.804 1.00 90.12 114 THR A CA 1
ATOM 948 C C . THR A 1 114 ? -15.220 12.940 -16.719 1.00 90.12 114 THR A C 1
ATOM 950 O O . THR A 1 114 ? -15.231 12.423 -15.599 1.00 90.12 114 THR A O 1
ATOM 953 N N . LEU A 1 115 ? -16.091 13.907 -17.041 1.00 91.94 115 LEU A N 1
ATOM 954 C CA . LEU A 1 115 ? -17.091 14.427 -16.093 1.00 91.94 115 LEU A CA 1
ATOM 955 C C . LEU A 1 115 ? -18.037 13.337 -15.570 1.00 91.94 115 LEU A C 1
ATOM 957 O O . LEU A 1 115 ? -18.445 13.373 -14.406 1.00 91.94 115 LEU A O 1
ATOM 961 N N . ASP A 1 116 ? -18.370 12.359 -16.408 1.00 91.19 116 ASP A N 1
ATOM 962 C CA . ASP A 1 116 ? -19.280 11.280 -16.034 1.00 91.19 116 ASP A CA 1
ATOM 963 C C . ASP A 1 116 ? -18.639 10.319 -15.027 1.00 91.19 116 ASP A C 1
ATOM 965 O O . ASP A 1 116 ? -19.276 9.975 -14.029 1.00 91.19 116 ASP A O 1
ATOM 969 N N . GLN A 1 117 ? -17.344 10.014 -15.174 1.00 87.88 117 GLN A N 1
ATOM 970 C CA . GLN A 1 117 ? -16.589 9.238 -14.182 1.00 87.88 117 GLN A CA 1
ATOM 971 C C . GLN A 1 117 ? -16.576 9.923 -12.809 1.00 87.88 117 GLN A C 1
ATOM 973 O O . GLN A 1 117 ? -16.722 9.263 -11.777 1.00 87.88 117 GLN A O 1
ATOM 978 N N . VAL A 1 118 ? -16.447 11.255 -12.772 1.00 90.81 118 VAL A N 1
ATOM 979 C CA . VAL A 1 118 ? -16.484 12.016 -11.512 1.00 90.81 118 VAL A CA 1
ATOM 980 C C . VAL A 1 118 ? -17.869 11.930 -10.872 1.00 90.81 118 VAL A C 1
ATOM 982 O O . VAL A 1 118 ? -17.979 11.655 -9.676 1.00 90.81 118 VAL A O 1
ATOM 985 N N . LYS A 1 119 ? -18.941 12.104 -11.655 1.00 94.06 119 LYS A N 1
ATOM 986 C CA . LYS A 1 119 ? -20.321 11.985 -11.157 1.00 94.06 119 LYS A CA 1
ATOM 987 C C . LYS A 1 119 ? -20.604 10.589 -10.605 1.00 94.06 119 LYS A C 1
ATOM 989 O O . LYS A 1 119 ? -21.188 10.469 -9.529 1.00 94.06 119 LYS A O 1
ATOM 994 N N . GLU A 1 120 ? -20.178 9.539 -11.300 1.00 93.88 120 GLU A N 1
ATOM 995 C CA . GLU A 1 120 ? -20.303 8.157 -10.828 1.00 93.88 120 GLU A CA 1
ATOM 996 C C . GLU A 1 120 ? -19.519 7.924 -9.539 1.00 93.88 120 GLU A C 1
ATOM 998 O O . GLU A 1 120 ? -20.043 7.342 -8.584 1.00 93.88 120 GLU A O 1
ATOM 1003 N N . ARG A 1 121 ? -18.285 8.432 -9.460 1.00 90.56 121 ARG A N 1
ATOM 1004 C CA . ARG A 1 121 ? -17.455 8.288 -8.265 1.00 90.56 121 ARG A CA 1
ATOM 1005 C C . ARG A 1 121 ? -18.059 9.004 -7.063 1.00 90.56 121 ARG A C 1
ATOM 1007 O O . ARG A 1 121 ? -18.082 8.434 -5.974 1.00 90.56 121 ARG A O 1
ATOM 1014 N N . LEU A 1 122 ? -18.593 10.207 -7.258 1.00 93.25 122 LEU A N 1
ATOM 1015 C CA . LEU A 1 122 ? -19.297 10.957 -6.219 1.00 93.25 122 LEU A CA 1
ATOM 1016 C C . LEU A 1 122 ? -20.559 10.229 -5.749 1.00 93.25 122 LEU A C 1
ATOM 1018 O O . LEU A 1 122 ? -20.789 10.151 -4.545 1.00 93.25 122 LEU A O 1
ATOM 1022 N N . LYS A 1 123 ? -21.343 9.639 -6.662 1.00 94.19 123 LYS A N 1
ATOM 1023 C CA . LYS A 1 123 ? -22.492 8.793 -6.294 1.00 94.19 123 LYS A CA 1
ATOM 1024 C C . LYS A 1 123 ? -22.057 7.587 -5.459 1.00 94.19 123 LYS A C 1
ATOM 1026 O O . LYS A 1 123 ? -22.683 7.301 -4.446 1.00 94.19 123 LYS A O 1
ATOM 1031 N N . GLN A 1 124 ? -20.963 6.917 -5.831 1.00 90.25 124 GLN A N 1
ATOM 1032 C CA . GLN A 1 124 ? -20.411 5.804 -5.048 1.00 90.25 124 GLN A CA 1
ATOM 1033 C C . GLN A 1 124 ? -19.928 6.242 -3.661 1.00 90.25 124 GLN A C 1
ATOM 1035 O O . GLN A 1 124 ? -20.086 5.490 -2.706 1.00 90.25 124 GLN A O 1
ATOM 1040 N N . LEU A 1 125 ? -19.303 7.417 -3.540 1.00 88.81 125 LEU A N 1
ATOM 1041 C CA . LEU A 1 125 ? -18.839 7.945 -2.254 1.00 88.81 125 LEU A CA 1
ATOM 1042 C C . LEU A 1 125 ? -20.010 8.333 -1.352 1.00 88.81 125 LEU A C 1
ATOM 1044 O O . LEU A 1 125 ? -19.999 7.956 -0.187 1.00 88.81 125 LEU A O 1
ATOM 1048 N N . LYS A 1 126 ? -21.039 8.992 -1.900 1.00 92.19 126 LYS A N 1
ATOM 1049 C CA . LYS A 1 126 ? -22.295 9.260 -1.184 1.00 92.19 126 LYS A CA 1
ATOM 1050 C C . LYS A 1 126 ? -22.943 7.962 -0.716 1.00 92.19 126 LYS A C 1
ATOM 1052 O O . LYS A 1 126 ? -23.125 7.783 0.473 1.00 92.19 126 LYS A O 1
ATOM 1057 N N . ALA A 1 127 ? -23.105 6.981 -1.602 1.00 90.00 127 ALA A N 1
ATOM 1058 C CA . ALA A 1 127 ? -23.651 5.676 -1.231 1.00 90.00 127 ALA A CA 1
ATOM 1059 C C . ALA A 1 127 ? -22.814 4.918 -0.180 1.00 90.00 127 ALA A C 1
ATOM 1061 O O . ALA A 1 127 ? -23.354 4.076 0.525 1.00 90.00 127 ALA A O 1
ATOM 1062 N N . LYS A 1 128 ? -21.501 5.164 -0.078 1.00 84.69 128 LYS A N 1
ATOM 1063 C CA . LYS A 1 128 ? -20.650 4.605 0.989 1.00 84.69 128 LYS A CA 1
ATOM 1064 C C . LYS A 1 128 ? -20.759 5.362 2.310 1.00 84.69 128 LYS A C 1
ATOM 1066 O O . LYS A 1 128 ? -20.457 4.771 3.335 1.00 84.69 128 LYS A O 1
ATOM 1071 N N . LEU A 1 129 ? -21.107 6.643 2.264 1.00 83.19 129 LEU A N 1
ATOM 1072 C CA . LEU A 1 129 ? -21.366 7.471 3.438 1.00 83.19 129 LEU A CA 1
ATOM 1073 C C . LEU A 1 129 ? -22.764 7.177 4.001 1.00 83.19 129 LEU A C 1
ATOM 1075 O O . LEU A 1 129 ? -22.919 7.009 5.202 1.00 83.19 129 LEU A O 1
ATOM 1079 N N . ASP A 1 130 ? -23.749 7.072 3.106 1.00 80.06 130 ASP A N 1
ATOM 1080 C CA . ASP A 1 130 ? -25.160 6.823 3.416 1.00 80.06 130 ASP A CA 1
ATOM 1081 C C . ASP A 1 130 ? -25.416 5.373 3.832 1.00 80.06 130 ASP A C 1
ATOM 1083 O O . ASP A 1 130 ? -26.395 5.090 4.514 1.00 80.06 130 ASP A O 1
ATOM 1087 N N . LYS A 1 131 ? -24.549 4.439 3.422 1.00 76.38 131 LYS A N 1
ATOM 1088 C CA . LYS A 1 131 ? -24.462 3.129 4.063 1.00 76.38 131 LYS A CA 1
ATOM 1089 C C . LYS A 1 131 ? -23.710 3.337 5.376 1.00 76.38 131 LYS A C 1
ATOM 1091 O O . LYS A 1 131 ? -22.481 3.441 5.314 1.00 76.38 131 LYS A O 1
ATOM 1096 N N . PRO A 1 132 ? -24.383 3.392 6.543 1.00 59.28 132 PRO A N 1
ATOM 1097 C CA . PRO A 1 132 ? -23.662 3.284 7.801 1.00 59.28 132 PRO A CA 1
ATOM 1098 C C . PRO A 1 132 ? -22.822 2.016 7.696 1.00 59.28 132 PRO A C 1
ATOM 1100 O O . PRO A 1 132 ? -23.295 0.996 7.186 1.00 59.28 132 PRO A O 1
ATOM 1103 N N . GLN A 1 133 ? -21.543 2.084 8.066 1.00 58.56 133 GLN A N 1
ATOM 1104 C CA . GLN A 1 133 ? -20.758 0.863 8.131 1.00 58.56 133 GLN A CA 1
ATOM 1105 C C . GLN A 1 133 ? -21.516 -0.086 9.051 1.00 58.56 133 GLN A C 1
ATOM 1107 O O . GLN A 1 133 ? -21.603 0.178 10.241 1.00 58.56 133 GLN A O 1
ATOM 1112 N N . GLU A 1 134 ? -22.058 -1.178 8.516 1.00 52.81 134 GLU A N 1
ATOM 1113 C CA . GLU A 1 134 ? -22.840 -2.159 9.283 1.00 52.81 134 GLU A CA 1
ATOM 1114 C C . GLU A 1 134 ? -22.031 -2.763 10.456 1.00 52.81 134 GLU A C 1
ATOM 1116 O O . GLU A 1 134 ? -22.584 -3.431 11.320 1.00 52.81 134 GLU A O 1
ATOM 1121 N N . ASN A 1 135 ? -20.721 -2.476 10.515 1.00 50.38 135 ASN A N 1
ATOM 1122 C CA . ASN A 1 135 ? -19.785 -2.867 11.568 1.00 50.38 135 ASN A CA 1
ATOM 1123 C C . ASN A 1 135 ? -19.261 -1.709 12.437 1.00 50.38 135 ASN A C 1
ATOM 1125 O O . ASN A 1 135 ? -18.491 -1.963 13.362 1.00 50.38 135 ASN A O 1
ATOM 1129 N N . ALA A 1 136 ? -19.620 -0.453 12.162 1.00 50.50 136 ALA A N 1
ATOM 1130 C CA . ALA A 1 136 ? -19.466 0.606 13.147 1.00 50.50 136 ALA A CA 1
ATOM 1131 C C . ALA A 1 136 ? -20.754 0.576 13.965 1.00 50.50 136 ALA A C 1
ATOM 1133 O O . ALA A 1 136 ? -21.786 1.010 13.450 1.00 50.50 136 ALA A O 1
ATOM 1134 N N . PRO A 1 137 ? -20.753 0.018 15.191 1.00 52.72 137 PRO A N 1
ATOM 1135 C CA . PRO A 1 137 ? -21.918 0.169 16.030 1.00 52.72 137 PRO A CA 1
ATOM 1136 C C . PRO A 1 137 ? -22.158 1.672 16.131 1.00 52.72 137 PRO A C 1
ATOM 1138 O O . PRO A 1 137 ? -21.255 2.432 16.493 1.00 52.72 137 PRO A O 1
ATOM 1141 N N . GLU A 1 138 ? -23.351 2.100 15.744 1.00 54.75 138 GLU A N 1
ATOM 1142 C CA . GLU A 1 138 ? -23.882 3.408 16.082 1.00 54.75 138 GLU A CA 1
ATOM 1143 C C . GLU A 1 138 ? -24.068 3.372 17.602 1.00 54.75 138 GLU A C 1
ATOM 1145 O O . GLU A 1 138 ? -25.148 3.145 18.139 1.00 54.75 138 GLU A O 1
ATOM 1150 N N . VAL A 1 139 ? -22.946 3.416 18.324 1.00 54.50 139 VAL A N 1
ATOM 1151 C CA . VAL A 1 139 ? -22.927 3.492 19.770 1.00 54.50 139 VAL A CA 1
ATOM 1152 C C . VAL A 1 139 ? -23.306 4.925 20.033 1.00 54.50 139 VAL A C 1
ATOM 1154 O O . VAL A 1 139 ? -22.453 5.806 20.132 1.00 54.50 139 VAL A O 1
ATOM 1157 N N . ASP A 1 140 ? -24.610 5.154 20.085 1.00 60.41 140 ASP A N 1
ATOM 1158 C CA . ASP A 1 140 ? -25.187 6.316 20.722 1.00 60.41 140 ASP A CA 1
ATOM 1159 C C . ASP A 1 140 ? -24.372 6.551 21.998 1.00 60.41 140 ASP A C 1
ATOM 1161 O O . ASP A 1 140 ? -24.248 5.634 22.817 1.00 60.41 140 ASP A O 1
ATOM 1165 N N . PHE A 1 141 ? -23.680 7.690 22.112 1.00 60.81 141 PHE A N 1
ATOM 1166 C CA . PHE A 1 141 ? -22.602 7.885 23.097 1.00 60.81 141 PHE A CA 1
ATOM 1167 C C . PHE A 1 141 ? -23.040 7.491 24.520 1.00 60.81 141 PHE A C 1
ATOM 1169 O O . PHE A 1 141 ? -22.239 6.995 25.316 1.00 60.81 141 PHE A O 1
ATOM 1176 N N . ALA A 1 142 ? -24.333 7.641 24.814 1.00 70.50 142 ALA A N 1
ATOM 1177 C CA . ALA A 1 142 ? -24.981 7.178 26.033 1.00 70.50 142 ALA A CA 1
ATOM 1178 C C . ALA A 1 142 ? -24.824 5.663 26.287 1.00 70.50 142 ALA A C 1
ATOM 1180 O O . ALA A 1 142 ? -24.438 5.261 27.387 1.00 70.50 142 ALA A O 1
ATOM 1181 N N . THR A 1 143 ? -25.065 4.822 25.282 1.00 74.12 143 THR A N 1
ATOM 1182 C CA . THR A 1 143 ? -24.949 3.356 25.374 1.00 74.12 143 THR A CA 1
ATOM 1183 C C . THR A 1 143 ? -23.499 2.908 25.580 1.00 74.12 143 THR A C 1
ATOM 1185 O O . THR A 1 143 ? -23.228 2.017 26.386 1.00 74.12 143 THR A O 1
ATOM 1188 N N . GLY A 1 144 ? -22.538 3.591 24.950 1.00 74.75 144 GLY A N 1
ATOM 1189 C CA . GLY A 1 144 ? -21.107 3.322 25.127 1.00 74.75 144 GLY A CA 1
ATOM 1190 C C . GLY A 1 144 ? -20.623 3.652 26.537 1.00 74.75 144 GLY A C 1
ATOM 1191 O O . GLY A 1 144 ? -19.889 2.875 27.153 1.00 74.75 144 GLY A O 1
ATOM 1192 N N . VAL A 1 145 ? -21.093 4.769 27.098 1.00 79.00 145 VAL A N 1
ATOM 1193 C CA . VAL A 1 145 ? -20.802 5.154 28.487 1.00 79.00 145 VAL A CA 1
ATOM 1194 C C . VAL A 1 145 ? -21.408 4.156 29.480 1.00 79.00 145 VAL A C 1
ATOM 1196 O O . VAL A 1 145 ? -20.754 3.820 30.471 1.00 79.00 145 VAL A O 1
ATOM 1199 N N . GLN A 1 146 ? -22.614 3.645 29.222 1.00 82.56 146 GLN A N 1
ATOM 1200 C CA . GLN A 1 146 ? -23.253 2.628 30.066 1.00 82.56 146 GLN A CA 1
ATOM 1201 C C . GLN A 1 146 ? -22.469 1.310 30.064 1.00 82.56 146 GLN A C 1
ATOM 1203 O O . GLN A 1 146 ? -22.098 0.826 31.131 1.00 82.56 146 GLN A O 1
ATOM 1208 N N . GLN A 1 147 ? -22.094 0.793 28.891 1.00 82.31 147 GLN A N 1
ATOM 1209 C CA . GLN A 1 147 ? -21.302 -0.439 28.784 1.00 82.31 147 GLN A CA 1
ATOM 1210 C C . GLN A 1 147 ? -19.925 -0.319 29.456 1.00 82.31 147 GLN A C 1
ATOM 1212 O O . GLN A 1 147 ? -19.438 -1.267 30.077 1.00 82.31 147 GLN A O 1
ATOM 1217 N N . MET A 1 148 ? -19.283 0.850 29.365 1.00 78.62 148 MET A N 1
ATOM 1218 C CA . MET A 1 148 ? -18.009 1.106 30.044 1.00 78.62 148 MET A CA 1
ATOM 1219 C C . MET A 1 148 ? -18.166 1.166 31.569 1.00 78.62 148 MET A C 1
ATOM 1221 O O . MET A 1 148 ? -17.322 0.626 32.289 1.00 78.62 148 MET A O 1
ATOM 1225 N N . ARG A 1 149 ? -19.255 1.763 32.075 1.00 85.69 149 ARG A N 1
ATOM 1226 C CA . ARG A 1 149 ? -19.584 1.756 33.510 1.00 85.69 149 ARG A CA 1
ATOM 1227 C C . ARG A 1 149 ? -19.849 0.342 34.021 1.00 85.69 149 ARG A C 1
ATOM 1229 O O . ARG A 1 149 ? -19.262 -0.044 35.027 1.00 85.69 149 ARG A O 1
ATOM 1236 N N . GLU A 1 150 ? -20.638 -0.452 33.303 1.00 88.06 150 GLU A N 1
ATOM 1237 C CA . GLU A 1 150 ? -20.933 -1.842 33.673 1.00 88.06 150 GLU A CA 1
ATOM 1238 C C . GLU A 1 150 ? -19.671 -2.709 33.711 1.00 88.06 150 GLU A C 1
ATOM 1240 O O . GLU A 1 150 ? -19.447 -3.441 34.676 1.00 88.06 150 GLU A O 1
ATOM 1245 N N . LYS A 1 151 ? -18.790 -2.595 32.707 1.00 86.50 151 LYS A N 1
ATOM 1246 C CA . LYS A 1 151 ? -17.499 -3.304 32.702 1.00 86.50 151 LYS A CA 1
ATOM 1247 C C . LYS A 1 151 ? -16.631 -2.907 33.897 1.00 86.50 151 LYS A C 1
ATOM 1249 O O . LYS A 1 151 ? -16.070 -3.781 34.562 1.00 86.50 151 LYS A O 1
ATOM 1254 N N . TYR A 1 152 ? -16.558 -1.614 34.214 1.00 87.94 152 TYR A N 1
ATOM 1255 C CA . TYR A 1 152 ? -15.814 -1.115 35.372 1.00 87.94 152 TYR A CA 1
ATOM 1256 C C . TYR A 1 152 ? -16.389 -1.632 36.701 1.00 87.94 152 TYR A C 1
ATOM 1258 O O . TYR A 1 152 ? -15.645 -2.042 37.598 1.00 87.94 152 TYR A O 1
ATOM 1266 N N . GLU A 1 153 ? -17.714 -1.672 36.833 1.00 90.19 153 GLU A N 1
ATOM 1267 C CA . GLU A 1 153 ? -18.388 -2.222 38.008 1.00 90.19 153 GLU A CA 1
ATOM 1268 C C . GLU A 1 153 ? -18.158 -3.727 38.149 1.00 90.19 153 GLU A C 1
ATOM 1270 O O . GLU A 1 153 ? -17.810 -4.186 39.241 1.00 90.19 153 GLU A O 1
ATOM 1275 N N . GLN A 1 154 ? -18.251 -4.490 37.058 1.00 89.75 154 GLN A N 1
ATOM 1276 C CA . GLN A 1 154 ? -17.948 -5.921 37.050 1.00 89.75 154 GLN A CA 1
ATOM 1277 C C . GLN A 1 154 ? -16.491 -6.195 37.441 1.00 89.75 154 GLN A C 1
ATOM 1279 O O . GLN A 1 154 ? -16.224 -7.090 38.245 1.00 89.75 154 GLN A O 1
ATOM 1284 N N . GLU A 1 155 ? -15.527 -5.418 36.941 1.00 88.44 155 GLU A N 1
ATOM 1285 C CA . GLU A 1 155 ? -14.128 -5.536 37.366 1.00 88.44 155 GLU A CA 1
ATOM 1286 C C . GLU A 1 155 ? -13.938 -5.199 38.846 1.00 88.44 155 GLU A C 1
ATOM 1288 O O . GLU A 1 155 ? -13.216 -5.902 39.560 1.00 88.44 155 GLU A O 1
ATOM 1293 N N . LYS A 1 156 ? -14.603 -4.150 39.341 1.00 88.81 156 LYS A N 1
ATOM 1294 C CA . LYS A 1 156 ? -14.567 -3.769 40.757 1.00 88.81 156 LYS A CA 1
ATOM 1295 C C . LYS A 1 156 ? -15.156 -4.870 41.637 1.00 88.81 156 LYS A C 1
ATOM 1297 O O . LYS A 1 156 ? -14.582 -5.184 42.682 1.00 88.81 156 LYS A O 1
ATOM 1302 N N . GLN A 1 157 ? -16.252 -5.495 41.213 1.00 88.06 157 GLN A N 1
ATOM 1303 C CA . GLN A 1 157 ? -16.853 -6.638 41.898 1.00 88.06 157 GLN A CA 1
ATOM 1304 C C . GLN A 1 157 ? -15.936 -7.866 41.868 1.00 88.06 157 GLN A C 1
ATOM 1306 O O . GLN A 1 157 ? -15.707 -8.464 42.918 1.00 88.06 157 GLN A O 1
ATOM 1311 N N . LYS A 1 158 ? -15.311 -8.191 40.728 1.00 88.19 158 LYS A N 1
ATOM 1312 C CA . LYS A 1 158 ? -14.318 -9.277 40.620 1.00 88.19 158 LYS A CA 1
ATOM 1313 C C . LYS A 1 158 ? -13.107 -9.038 41.525 1.00 88.19 158 LYS A C 1
ATOM 1315 O O . LYS A 1 158 ? -12.669 -9.957 42.216 1.00 88.19 158 LYS A O 1
ATOM 1320 N N . LYS A 1 159 ? -12.596 -7.802 41.595 1.00 86.50 159 LYS A N 1
ATOM 1321 C CA . LYS A 1 159 ? -11.507 -7.411 42.512 1.00 86.50 159 LYS A CA 1
ATOM 1322 C C . LYS A 1 159 ? -11.922 -7.560 43.978 1.00 86.50 159 LYS A C 1
ATOM 1324 O O . LYS A 1 159 ? -11.164 -8.125 44.766 1.00 86.50 159 LYS A O 1
ATOM 1329 N N . LYS A 1 160 ? -13.131 -7.120 44.347 1.00 87.75 160 LYS A N 1
ATOM 1330 C CA . LYS A 1 160 ? -13.682 -7.300 45.702 1.00 87.75 160 LYS A CA 1
ATOM 1331 C C . LYS A 1 160 ? -13.877 -8.778 46.049 1.00 87.75 160 LYS A C 1
ATOM 1333 O O . LYS A 1 160 ? -13.458 -9.194 47.122 1.00 87.75 160 LYS A O 1
ATOM 1338 N N . ALA A 1 161 ? -14.437 -9.580 45.147 1.00 85.62 161 ALA A N 1
ATOM 1339 C CA . ALA A 1 161 ? -14.622 -11.016 45.341 1.00 85.62 161 ALA A CA 1
ATOM 1340 C C . ALA A 1 161 ? -13.281 -11.750 45.484 1.00 85.62 161 ALA A C 1
ATOM 1342 O O . ALA A 1 161 ? -13.134 -12.589 46.367 1.00 85.62 161 ALA A O 1
ATOM 1343 N N . LYS A 1 162 ? -12.269 -11.386 44.684 1.00 84.50 162 LYS A N 1
ATOM 1344 C CA . LYS A 1 162 ? -10.904 -11.919 44.811 1.00 84.50 162 LYS A CA 1
ATOM 1345 C C . LYS A 1 162 ? -10.261 -11.530 46.146 1.00 84.50 162 LYS A C 1
ATOM 1347 O O . LYS A 1 162 ? -9.579 -12.357 46.740 1.00 84.50 162 LYS A O 1
ATOM 1352 N N . LYS A 1 163 ? -10.503 -10.309 46.644 1.00 82.81 163 LYS A N 1
ATOM 1353 C CA . LYS A 1 163 ? -10.039 -9.869 47.971 1.00 82.81 163 LYS A CA 1
ATOM 1354 C C . LYS A 1 163 ? -10.736 -10.633 49.103 1.00 82.81 163 LYS A C 1
ATOM 1356 O O . LYS A 1 163 ? -10.045 -11.103 49.996 1.00 82.81 163 LYS A O 1
ATOM 1361 N N . ARG A 1 164 ? -12.060 -10.822 49.030 1.00 81.75 164 ARG A N 1
ATOM 1362 C CA . ARG A 1 164 ? -12.835 -11.607 50.012 1.00 81.75 164 ARG A CA 1
ATOM 1363 C C . ARG A 1 164 ? -12.397 -13.071 50.038 1.00 81.75 164 ARG A C 1
ATOM 1365 O O . ARG A 1 164 ? -12.063 -13.561 51.100 1.00 81.75 164 ARG A O 1
ATOM 1372 N N . LYS A 1 165 ? -12.250 -13.716 48.874 1.00 80.12 165 LYS A N 1
ATOM 1373 C CA . LYS A 1 165 ? -11.706 -15.084 48.774 1.00 80.12 165 LYS A CA 1
ATOM 1374 C C . LYS A 1 165 ? -10.268 -15.212 49.284 1.00 80.12 165 LYS A C 1
ATOM 1376 O O . LYS A 1 165 ? -9.856 -16.307 49.636 1.00 80.12 165 LYS A O 1
ATOM 1381 N N . ARG A 1 166 ? -9.479 -14.131 49.265 1.00 75.62 166 ARG A N 1
ATOM 1382 C CA . ARG A 1 166 ? -8.121 -14.118 49.831 1.00 75.62 166 ARG A CA 1
ATOM 1383 C C . ARG A 1 166 ? -8.140 -13.948 51.353 1.00 75.62 166 ARG A C 1
ATOM 1385 O O . ARG A 1 166 ? -7.308 -14.558 52.001 1.00 75.62 166 ARG A O 1
ATOM 1392 N N . GLN A 1 167 ? -9.081 -13.165 51.884 1.00 71.56 167 GLN A N 1
ATOM 1393 C CA . GLN A 1 167 ? -9.319 -13.022 53.326 1.00 71.56 167 GLN A CA 1
ATOM 1394 C C . GLN A 1 167 ? -9.928 -14.283 53.945 1.00 71.56 167 GLN A C 1
ATOM 1396 O O . GLN A 1 167 ? -9.513 -14.679 55.011 1.00 71.56 167 GLN A O 1
ATOM 1401 N N . GLU A 1 168 ? -10.857 -14.951 53.263 1.00 69.75 168 GLU A N 1
ATOM 1402 C CA . GLU A 1 168 ? -11.500 -16.185 53.750 1.00 69.75 168 GLU A CA 1
ATOM 1403 C C . GLU A 1 168 ? -10.570 -17.411 53.691 1.00 69.75 168 GLU A C 1
ATOM 1405 O O . GLU A 1 168 ? -10.832 -18.422 54.323 1.00 69.75 168 GLU A O 1
ATOM 1410 N N . ARG A 1 169 ? -9.473 -17.322 52.926 1.00 65.81 169 ARG A N 1
ATOM 1411 C CA . ARG A 1 169 ? -8.376 -18.306 52.921 1.00 65.81 169 ARG A CA 1
ATOM 1412 C C . ARG A 1 169 ? -7.277 -17.988 53.941 1.00 65.81 169 ARG A C 1
ATOM 1414 O O . ARG A 1 169 ? -6.300 -18.724 53.995 1.00 65.81 169 ARG A O 1
ATOM 1421 N N . GLN A 1 170 ? -7.379 -16.866 54.652 1.00 59.47 170 GLN A N 1
ATOM 1422 C CA . GLN A 1 170 ? -6.587 -16.611 55.850 1.00 59.47 170 GLN A CA 1
ATOM 1423 C C . GLN A 1 170 ? -7.461 -17.056 57.023 1.00 59.47 170 GLN A C 1
ATOM 1425 O O . GLN A 1 170 ? -8.441 -16.390 57.346 1.00 59.47 170 GLN A O 1
ATOM 1430 N N . ASP A 1 171 ? -7.170 -18.237 57.564 1.00 46.97 171 ASP A N 1
ATOM 1431 C CA . ASP A 1 171 ? -7.829 -18.769 58.755 1.00 46.97 171 ASP A CA 1
ATOM 1432 C C . ASP A 1 171 ? -7.701 -17.787 59.943 1.00 46.97 171 ASP A C 1
ATOM 1434 O O . ASP A 1 171 ? -6.643 -17.177 60.106 1.00 46.97 171 ASP A O 1
ATOM 1438 N N . PRO A 1 172 ? -8.735 -17.639 60.795 1.00 53.38 172 PRO A N 1
ATOM 1439 C CA . PRO A 1 172 ? -8.728 -16.724 61.944 1.00 53.38 172 PRO A CA 1
ATOM 1440 C C . PRO A 1 172 ? -7.860 -17.189 63.132 1.00 53.38 172 PRO A C 1
ATOM 1442 O O . PRO A 1 172 ? -7.838 -16.525 64.162 1.00 53.38 172 PRO A O 1
ATOM 1445 N N . ASP A 1 173 ? -7.152 -18.317 63.016 1.00 46.31 173 ASP A N 1
ATOM 1446 C CA . ASP A 1 173 ? -6.319 -18.892 64.090 1.00 46.31 173 ASP A CA 1
ATOM 1447 C C . ASP A 1 173 ? -4.869 -18.351 64.088 1.00 46.31 173 ASP A C 1
ATOM 1449 O O . ASP A 1 173 ? -4.049 -18.741 64.909 1.00 46.31 173 ASP A O 1
ATOM 1453 N N . VAL A 1 174 ? -4.536 -17.440 63.158 1.00 49.50 174 VAL A N 1
ATOM 1454 C CA . VAL A 1 174 ? -3.186 -16.846 62.995 1.00 49.50 174 VAL A CA 1
ATOM 1455 C C . VAL A 1 174 ? -3.147 -15.363 63.413 1.00 49.50 174 VAL A C 1
ATOM 1457 O O . VAL A 1 174 ? -2.091 -14.735 63.431 1.00 49.50 174 VAL A O 1
ATOM 1460 N N . ASP A 1 175 ? -4.285 -14.775 63.797 1.00 54.66 175 ASP A N 1
ATOM 1461 C 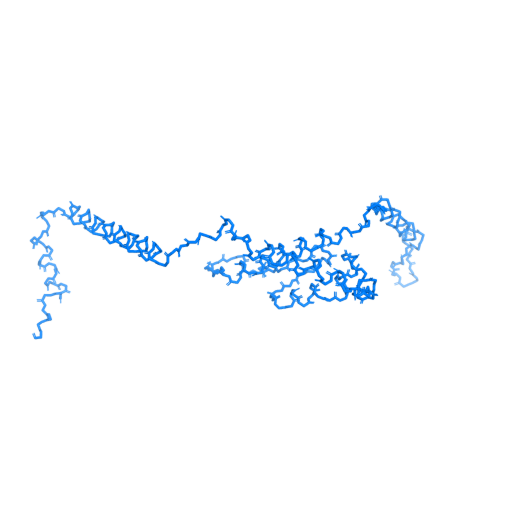CA . ASP A 1 175 ? -4.391 -13.332 64.058 1.00 54.66 175 ASP A CA 1
ATOM 1462 C C . ASP A 1 175 ? -3.676 -12.869 65.351 1.00 54.66 175 ASP A C 1
ATOM 1464 O O . ASP A 1 175 ? -3.297 -11.697 65.445 1.00 54.66 175 ASP A O 1
ATOM 1468 N N . GLU A 1 176 ? -3.434 -13.755 66.328 1.00 56.28 176 GLU A N 1
ATOM 1469 C CA . GLU A 1 176 ? -2.675 -13.413 67.547 1.00 56.28 176 GLU A CA 1
ATOM 1470 C C . GLU A 1 176 ? -1.154 -13.399 67.305 1.00 56.28 176 GLU A C 1
ATOM 1472 O O . GLU A 1 176 ? -0.473 -12.463 67.733 1.00 56.28 176 GLU A O 1
ATOM 1477 N N . GLU A 1 177 ? -0.623 -14.355 66.535 1.00 55.75 177 GLU A N 1
ATOM 1478 C CA . GLU A 1 177 ? 0.808 -14.424 66.199 1.00 55.75 177 GLU A CA 1
ATOM 1479 C C . GLU A 1 177 ? 1.198 -13.378 65.141 1.00 55.75 177 GLU A C 1
ATOM 1481 O O . GLU A 1 177 ? 2.233 -12.715 65.259 1.00 55.75 177 GLU A O 1
ATOM 1486 N N . ASP A 1 178 ? 0.340 -13.127 64.145 1.00 58.44 178 ASP A N 1
ATOM 1487 C CA . ASP A 1 178 ? 0.586 -12.105 63.123 1.00 58.44 178 ASP A CA 1
ATOM 1488 C C . ASP A 1 178 ? 0.536 -10.682 63.697 1.00 58.44 178 ASP A C 1
ATOM 1490 O O . ASP A 1 178 ? 1.234 -9.795 63.199 1.00 58.44 178 ASP A O 1
ATOM 1494 N N . ALA A 1 179 ? -0.237 -10.426 64.758 1.00 63.22 179 ALA A N 1
ATOM 1495 C CA . ALA A 1 179 ? -0.236 -9.133 65.443 1.00 63.22 179 ALA A CA 1
ATOM 1496 C C . ALA A 1 179 ? 1.105 -8.855 66.148 1.00 63.22 179 ALA A C 1
ATOM 1498 O O . ALA A 1 179 ? 1.599 -7.720 66.119 1.00 63.22 179 ALA A O 1
ATOM 1499 N N . GLU A 1 180 ? 1.723 -9.886 66.726 1.00 61.78 180 GLU A N 1
ATOM 1500 C CA . GLU A 1 180 ? 3.020 -9.792 67.394 1.00 61.78 180 GLU A CA 1
ATOM 1501 C C . GLU A 1 180 ? 4.177 -9.743 66.381 1.00 61.78 180 GLU A C 1
ATOM 1503 O O . GLU A 1 180 ? 5.041 -8.869 66.486 1.00 61.78 180 GLU A O 1
ATOM 1508 N N . ILE A 1 181 ? 4.132 -10.547 65.310 1.00 65.19 181 ILE A N 1
ATOM 1509 C CA . ILE A 1 181 ? 5.100 -10.512 64.197 1.00 65.19 181 ILE A CA 1
ATOM 1510 C C . ILE A 1 181 ? 5.036 -9.174 63.447 1.00 65.19 181 ILE A C 1
ATOM 1512 O O . ILE A 1 181 ? 6.065 -8.615 63.075 1.00 65.19 181 ILE A O 1
ATOM 1516 N N . LYS A 1 182 ? 3.854 -8.579 63.268 1.00 70.00 182 LYS A N 1
ATOM 1517 C CA . LYS A 1 182 ? 3.677 -7.264 62.622 1.00 70.00 182 LYS A CA 1
ATOM 1518 C C . LYS A 1 182 ? 4.157 -6.103 63.496 1.00 70.00 182 LYS A C 1
ATOM 1520 O O . LYS A 1 182 ? 4.577 -5.069 62.967 1.00 70.00 182 LYS A O 1
ATOM 1525 N N . LYS A 1 183 ? 4.153 -6.283 64.821 1.00 71.88 183 LYS A N 1
ATOM 1526 C CA . LYS A 1 183 ? 4.776 -5.375 65.795 1.00 71.88 183 LYS A CA 1
ATOM 1527 C C . LYS A 1 183 ? 6.300 -5.558 65.841 1.00 71.88 183 LYS A C 1
ATOM 1529 O O . LYS A 1 183 ? 7.008 -4.555 65.883 1.00 71.88 183 LYS A O 1
ATOM 1534 N N . LEU A 1 184 ? 6.798 -6.794 65.722 1.00 65.50 184 LEU A N 1
ATOM 1535 C CA . LEU A 1 184 ? 8.223 -7.140 65.607 1.00 65.50 184 LEU A CA 1
ATOM 1536 C C . LEU A 1 184 ? 8.837 -6.652 64.278 1.00 65.50 184 LEU A C 1
ATOM 1538 O O . LEU A 1 184 ? 9.968 -6.178 64.252 1.00 65.50 184 LEU A O 1
ATOM 1542 N N . MET A 1 185 ? 8.068 -6.696 63.184 1.00 67.50 185 MET A N 1
ATOM 1543 C CA . MET A 1 185 ? 8.445 -6.200 61.852 1.00 67.50 185 MET A CA 1
ATOM 1544 C C . MET A 1 185 ? 8.151 -4.701 61.637 1.00 67.50 185 MET A C 1
ATOM 1546 O O . MET A 1 185 ? 8.249 -4.207 60.516 1.00 67.50 185 MET A O 1
ATOM 1550 N N . GLY A 1 186 ? 7.798 -3.952 62.689 1.00 64.25 186 GLY A N 1
ATOM 1551 C CA . GLY A 1 186 ? 7.762 -2.483 62.652 1.00 64.25 186 GLY A CA 1
ATOM 1552 C C . GLY A 1 186 ? 6.568 -1.839 61.931 1.00 64.25 186 GLY A C 1
ATOM 1553 O O . GLY A 1 186 ? 6.572 -0.629 61.715 1.00 64.25 186 GLY A O 1
ATOM 1554 N N . PHE A 1 187 ? 5.507 -2.583 61.603 1.00 66.75 187 PHE A N 1
ATOM 1555 C C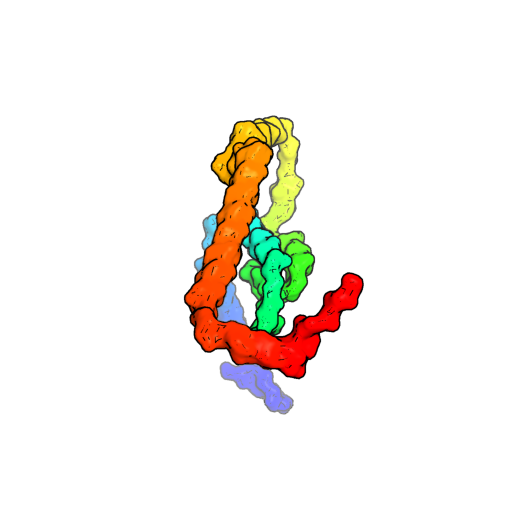A . PHE A 1 187 ? 4.299 -2.042 60.951 1.00 66.75 187 PHE A CA 1
ATOM 1556 C C . PHE A 1 187 ? 3.299 -1.390 61.931 1.00 66.75 187 PHE A C 1
ATOM 1558 O O . PHE A 1 187 ? 2.201 -0.999 61.535 1.00 66.75 187 PHE A O 1
ATOM 1565 N N . GLY A 1 188 ? 3.658 -1.283 63.215 1.00 61.03 188 GLY A N 1
ATOM 1566 C CA . GLY A 1 188 ? 2.748 -0.935 64.310 1.00 61.03 188 GLY A CA 1
ATOM 1567 C C . GLY A 1 188 ? 2.659 0.536 64.732 1.00 61.03 188 GLY A C 1
ATOM 1568 O O . GLY A 1 188 ? 1.908 0.812 65.663 1.00 61.03 188 GLY A O 1
ATOM 1569 N N . SER A 1 189 ? 3.380 1.493 64.130 1.00 52.53 189 SER A N 1
ATOM 1570 C CA . SER A 1 189 ? 3.195 2.913 64.490 1.00 52.53 189 SER A CA 1
ATOM 1571 C C . SER A 1 189 ? 3.770 3.894 63.463 1.00 52.53 189 SER A C 1
ATOM 1573 O O . SER A 1 189 ? 4.913 4.325 63.564 1.00 52.53 189 SER A O 1
ATOM 1575 N N . PHE A 1 190 ? 2.942 4.315 62.507 1.00 53.53 190 PHE A N 1
ATOM 1576 C CA . PHE A 1 190 ? 3.060 5.646 61.903 1.00 53.53 190 PHE A CA 1
ATOM 1577 C C . PHE A 1 190 ? 1.789 6.421 62.255 1.00 53.53 190 PHE A C 1
ATOM 1579 O O . PHE A 1 190 ? 0.859 6.533 61.460 1.00 53.53 190 PHE A O 1
ATOM 1586 N N . LYS A 1 191 ? 1.727 6.898 63.504 1.00 51.31 191 LYS A N 1
ATOM 1587 C CA . LYS A 1 191 ? 0.828 7.991 63.885 1.00 51.31 191 LYS A CA 1
ATOM 1588 C C . LYS A 1 191 ? 1.422 9.297 63.360 1.00 51.31 191 LYS A C 1
ATOM 1590 O O . LYS A 1 191 ? 2.589 9.585 63.619 1.00 51.31 191 LYS A O 1
ATOM 1595 N N . LYS A 1 192 ? 0.602 10.065 62.650 1.00 39.66 192 LYS A N 1
ATOM 1596 C CA . LYS A 1 192 ? 0.732 11.516 62.544 1.00 39.66 192 LYS A CA 1
ATOM 1597 C C . LYS A 1 192 ? -0.350 12.131 63.420 1.00 39.66 192 LYS A C 1
ATOM 1599 O O . LYS A 1 192 ? -1.433 11.504 63.490 1.00 39.66 192 LYS A O 1
#

Secondary structure (DSSP, 8-state):
---B-TTSPBPP-HHHHHHHHHHHHHHHHHHS-TT----HHHHHHHHHHHHHHHHHHHH------S-TT---EEETTTTEEESSHHHHHHHHHSHHHHHHTT--HHHHHT----HHHHHHHHHHHHHHHHS--TTS----HHHHHHHHHHHHHHHHHHHHHHHHHHHTTS-TTSHHHHHHHHHHTTTT----

pLDDT: mean 74.75, std 13.8, range [39.66, 94.19]

Foldseek 3Di:
DFDAPPVRHTDDDVVVVVVVVVVVVVVVVVPPDPVPPPPVVVLVVVVVVLVVVLVVVVVDDDPDDDPPPAPWRADPLVRDTHPDSVVVVVVCVDPVNCVSSPPPPVVVVPPDDDPVNVVVVVVVVVVVVVPDPPPPPPCPVVNVVVVVVVVVVVVVVVVVVVVVVVVVVPDPPCVVVVVVVCVVVPVPDDDD

InterPro domains:
  IPR013087 Zinc finger C2H2-type [PS00028] (75-97)
  IPR022755 Zinc finger, double-stranded RNA binding [PF12171] (73-97)
  IPR036236 Zinc finger C2H2 superfamily [SSF57667] (69-104)
  IPR040107 U4/U6.U5 small nuclear ribonucleoprotein component Snu23 [PTHR45986] (3-191)